Protein AF-A0A8S1XFU2-F1 (afdb_monomer)

Mean predicted aligned error: 15.63 Å

pLDDT: mean 70.43, std 19.1, range [32.78, 94.69]

Structure (mmCIF, N/CA/C/O backbone):
data_AF-A0A8S1XFU2-F1
#
_entry.id   AF-A0A8S1XFU2-F1
#
loop_
_atom_site.group_PDB
_atom_site.id
_atom_site.type_symbol
_atom_site.label_atom_id
_atom_site.label_alt_id
_atom_site.label_comp_id
_atom_site.label_asym_id
_atom_site.label_entity_id
_atom_site.label_seq_id
_atom_site.pdbx_PDB_ins_code
_atom_site.Cartn_x
_atom_site.Cartn_y
_atom_site.Cartn_z
_atom_site.occupancy
_atom_site.B_iso_or_equiv
_atom_site.auth_seq_id
_atom_site.auth_comp_id
_atom_site.auth_asym_id
_atom_site.auth_atom_id
_atom_site.pdbx_PDB_model_num
ATOM 1 N N . MET A 1 1 ? 12.323 -18.121 -33.005 1.00 57.84 1 MET A N 1
ATOM 2 C CA . MET A 1 1 ? 12.023 -16.686 -32.835 1.00 57.84 1 MET A CA 1
ATOM 3 C C . MET A 1 1 ? 12.185 -16.049 -34.195 1.00 57.84 1 MET A C 1
ATOM 5 O O . MET A 1 1 ? 13.216 -16.276 -34.815 1.00 57.84 1 MET A O 1
ATOM 9 N N . GLU A 1 2 ? 11.163 -15.362 -34.692 1.00 72.25 2 GLU A N 1
ATOM 10 C CA . GLU A 1 2 ? 11.317 -14.545 -35.897 1.00 72.25 2 GLU A CA 1
ATOM 11 C C . GLU A 1 2 ? 12.157 -13.315 -35.541 1.00 72.25 2 GLU A C 1
ATOM 13 O O . GLU A 1 2 ? 11.903 -12.668 -34.527 1.00 72.25 2 GLU A O 1
ATOM 18 N N . ILE A 1 3 ? 13.193 -13.039 -36.335 1.00 81.44 3 ILE A N 1
ATOM 19 C CA . ILE A 1 3 ? 14.069 -11.878 -36.149 1.00 81.44 3 ILE A CA 1
ATOM 20 C C . ILE A 1 3 ? 13.457 -10.715 -36.928 1.00 81.44 3 ILE A C 1
ATOM 22 O O . ILE A 1 3 ? 13.261 -10.814 -38.142 1.00 81.44 3 ILE A O 1
ATOM 26 N N . PHE A 1 4 ? 13.160 -9.613 -36.240 1.00 86.75 4 PHE A N 1
ATOM 27 C CA . PHE A 1 4 ? 12.665 -8.399 -36.881 1.00 86.75 4 PHE A CA 1
ATOM 28 C C . PHE A 1 4 ? 13.812 -7.701 -37.612 1.00 86.75 4 PHE A C 1
ATOM 30 O O . PHE A 1 4 ? 14.790 -7.283 -36.993 1.00 86.75 4 PHE A O 1
ATOM 37 N N . LYS A 1 5 ? 13.691 -7.572 -38.935 1.00 90.25 5 LYS A N 1
ATOM 38 C CA . LYS A 1 5 ? 14.705 -6.933 -39.781 1.00 90.25 5 LYS A CA 1
ATOM 39 C C . LYS A 1 5 ? 14.382 -5.472 -40.072 1.00 90.25 5 LYS A C 1
ATOM 41 O O . LYS A 1 5 ? 13.211 -5.089 -40.150 1.00 90.25 5 LYS A O 1
ATOM 46 N N . CYS A 1 6 ? 15.423 -4.669 -40.266 1.00 90.25 6 CYS A N 1
ATOM 47 C CA . CYS A 1 6 ? 15.288 -3.273 -40.646 1.00 90.25 6 CYS A CA 1
ATOM 48 C C . CYS A 1 6 ? 14.659 -3.124 -42.035 1.00 90.25 6 CYS A C 1
ATOM 50 O O . CYS A 1 6 ? 14.919 -3.905 -42.945 1.00 90.25 6 CYS A O 1
ATOM 52 N N . ARG A 1 7 ? 13.810 -2.104 -42.192 1.00 85.06 7 ARG A N 1
ATOM 53 C CA . ARG A 1 7 ? 13.131 -1.786 -43.459 1.00 85.06 7 ARG A CA 1
ATOM 54 C C . ARG A 1 7 ? 13.800 -0.649 -44.230 1.00 85.06 7 ARG A C 1
ATOM 56 O O . ARG A 1 7 ? 13.294 -0.252 -45.276 1.00 85.06 7 ARG A O 1
ATOM 63 N N . TYR A 1 8 ? 14.884 -0.091 -43.695 1.00 84.94 8 TYR A N 1
ATOM 64 C CA . TYR A 1 8 ? 15.602 0.995 -44.344 1.00 84.94 8 TYR A CA 1
ATOM 65 C C . TYR A 1 8 ? 16.451 0.460 -45.498 1.00 84.94 8 TYR A C 1
ATOM 67 O O . TYR A 1 8 ? 17.030 -0.623 -45.392 1.00 84.94 8 TYR A O 1
ATOM 75 N N . LEU A 1 9 ? 16.516 1.227 -46.587 1.00 80.88 9 LEU A N 1
ATOM 76 C CA . LEU A 1 9 ? 17.260 0.848 -47.785 1.00 80.88 9 LEU A CA 1
ATOM 77 C C . LEU A 1 9 ? 18.739 0.616 -47.434 1.00 80.88 9 LEU A C 1
ATOM 79 O O . LEU A 1 9 ? 19.367 1.490 -46.836 1.00 80.88 9 LEU A O 1
ATOM 83 N N . ASN A 1 10 ? 19.281 -0.531 -47.846 1.00 86.12 10 ASN A N 1
ATOM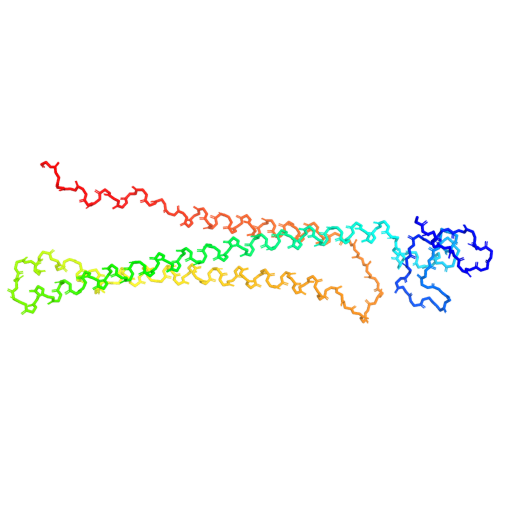 84 C CA . ASN A 1 10 ? 20.624 -1.052 -47.547 1.00 86.12 10 ASN A CA 1
ATOM 85 C C . ASN A 1 10 ? 20.838 -1.621 -46.131 1.00 86.12 10 ASN A C 1
ATOM 87 O O . ASN A 1 10 ? 21.945 -2.064 -45.827 1.00 86.12 10 ASN A O 1
ATOM 91 N N . HIS A 1 11 ? 19.822 -1.633 -45.263 1.00 90.88 11 HIS A N 1
ATOM 92 C CA . HIS A 1 11 ? 19.893 -2.237 -43.925 1.00 90.88 11 HIS A CA 1
ATOM 93 C C . HIS A 1 11 ? 19.030 -3.508 -43.819 1.00 90.88 11 HIS A C 1
ATOM 95 O O . HIS A 1 11 ? 18.785 -3.997 -42.721 1.00 90.88 11 HIS A O 1
ATOM 101 N N . GLU A 1 12 ? 18.549 -4.077 -44.927 1.00 90.56 12 GLU A N 1
ATOM 102 C CA . GLU A 1 12 ? 17.485 -5.098 -44.948 1.00 90.56 12 GLU A CA 1
ATOM 103 C C . GLU A 1 12 ? 17.854 -6.412 -44.242 1.00 90.56 12 GLU A C 1
ATOM 105 O O . GLU A 1 12 ? 16.986 -7.244 -43.974 1.00 90.56 12 GLU A O 1
ATOM 110 N N . ASN A 1 13 ? 19.139 -6.620 -43.947 1.00 90.44 13 ASN A N 1
ATOM 111 C CA . ASN A 1 13 ? 19.649 -7.778 -43.215 1.00 90.44 13 ASN A CA 1
ATOM 112 C C . ASN A 1 13 ? 19.969 -7.498 -41.744 1.00 90.44 13 ASN A C 1
ATOM 114 O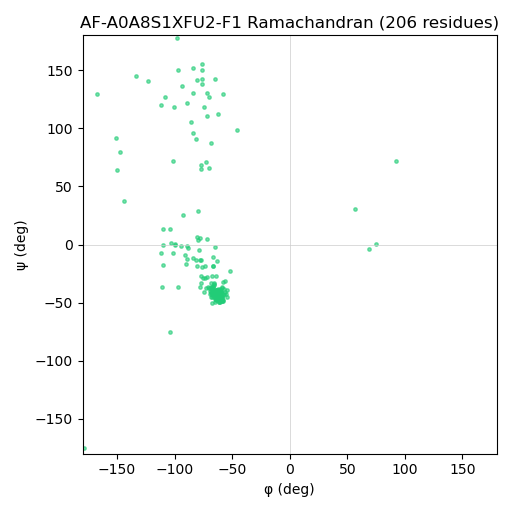 O . ASN A 1 13 ? 20.248 -8.442 -41.009 1.00 90.44 13 ASN A O 1
ATOM 118 N N . GLU A 1 14 ? 19.908 -6.240 -41.318 1.00 92.81 14 GLU A N 1
ATOM 119 C CA . GLU A 1 14 ? 20.197 -5.827 -39.950 1.00 92.81 14 GLU A CA 1
ATOM 120 C C . GLU A 1 14 ? 18.998 -6.078 -39.034 1.00 92.81 14 GLU A C 1
ATOM 122 O O . GLU A 1 14 ? 17.843 -5.850 -39.406 1.00 92.81 14 GLU A O 1
ATOM 127 N N . GLU A 1 15 ? 19.274 -6.515 -37.810 1.00 94.69 15 GLU A N 1
ATOM 128 C CA . GLU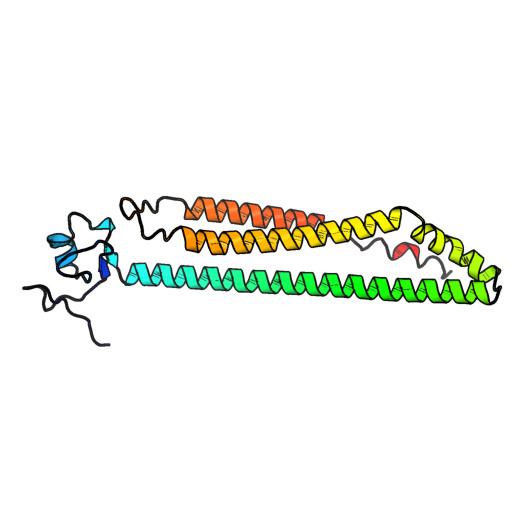 A 1 15 ? 18.258 -6.704 -36.778 1.00 94.69 15 GLU A CA 1
ATOM 129 C C . GLU A 1 15 ? 17.832 -5.354 -36.183 1.00 94.69 15 GLU A C 1
ATOM 131 O O . GLU A 1 15 ? 18.660 -4.478 -35.914 1.00 94.69 15 GLU A O 1
ATOM 136 N N . ILE A 1 16 ? 16.529 -5.175 -35.965 1.00 94.50 16 ILE A N 1
ATOM 137 C CA . ILE A 1 16 ? 16.017 -4.048 -35.183 1.00 94.50 16 ILE A CA 1
ATOM 138 C C . ILE A 1 16 ? 16.397 -4.255 -33.717 1.00 94.50 16 ILE A C 1
ATOM 140 O O . ILE A 1 16 ? 16.078 -5.282 -33.125 1.00 94.50 16 ILE A O 1
ATOM 144 N N . ILE A 1 17 ? 17.032 -3.252 -33.114 1.00 93.75 17 ILE A N 1
ATOM 145 C CA . ILE A 1 17 ? 17.550 -3.326 -31.742 1.00 93.75 17 ILE A CA 1
ATOM 146 C C . ILE A 1 17 ? 16.805 -2.419 -30.759 1.00 93.75 17 ILE A C 1
ATOM 148 O O . ILE A 1 17 ? 17.088 -2.484 -29.559 1.00 93.75 17 ILE A O 1
ATOM 152 N N . GLY A 1 18 ? 15.898 -1.561 -31.235 1.00 93.06 18 GLY A N 1
ATOM 153 C CA . GLY A 1 18 ? 15.228 -0.568 -30.401 1.00 93.06 18 GLY A CA 1
ATOM 154 C C . GLY A 1 18 ? 14.207 0.308 -31.124 1.00 93.06 18 GLY A C 1
ATOM 155 O O . GLY A 1 18 ? 13.924 0.123 -32.313 1.00 93.06 18 GLY A O 1
ATOM 156 N N . PHE A 1 19 ? 13.685 1.282 -30.373 1.00 92.56 19 PHE A N 1
ATOM 157 C CA . PHE A 1 19 ? 12.800 2.335 -30.864 1.00 92.56 19 PHE A CA 1
ATOM 158 C C . PHE A 1 19 ? 13.358 3.732 -30.578 1.00 92.56 19 PHE A C 1
ATOM 160 O O . PHE A 1 19 ? 13.875 3.983 -29.493 1.00 92.56 19 PHE A O 1
ATOM 167 N N . CYS A 1 20 ? 13.207 4.650 -31.524 1.00 91.00 20 CYS A N 1
ATOM 168 C CA . CYS A 1 20 ? 13.354 6.076 -31.298 1.00 91.00 20 CYS A CA 1
ATOM 169 C C . CYS A 1 20 ? 12.033 6.646 -30.768 1.00 91.00 20 CYS A C 1
ATOM 171 O O . CYS A 1 20 ? 10.968 6.368 -31.324 1.00 91.00 20 CYS A O 1
ATOM 173 N N . LEU A 1 21 ? 12.114 7.414 -29.683 1.00 87.75 21 LEU A N 1
ATOM 174 C CA . LEU A 1 21 ? 10.990 8.077 -29.021 1.00 87.75 21 LEU A CA 1
ATOM 175 C C . LEU A 1 21 ? 10.711 9.474 -29.593 1.00 87.75 21 LEU A C 1
ATOM 177 O O . LEU A 1 21 ? 9.661 10.049 -29.314 1.00 87.75 21 LEU A O 1
ATOM 181 N N . ASN A 1 22 ? 11.633 10.006 -30.395 1.00 85.50 22 ASN A N 1
ATOM 182 C CA . ASN A 1 22 ? 11.429 11.225 -31.168 1.00 85.50 22 ASN A CA 1
ATOM 183 C C . ASN A 1 22 ? 10.547 10.937 -32.400 1.00 85.50 22 ASN A C 1
ATOM 185 O O . ASN A 1 22 ? 10.500 9.804 -32.889 1.00 85.50 22 ASN A O 1
ATOM 189 N N . ASP A 1 23 ? 9.860 11.952 -32.927 1.00 76.38 23 ASP A N 1
ATOM 190 C CA . ASP A 1 23 ? 8.953 11.823 -34.075 1.00 76.38 23 ASP A CA 1
ATOM 191 C C . ASP A 1 23 ? 9.736 11.732 -35.400 1.00 76.38 23 ASP A C 1
ATOM 193 O O . ASP A 1 23 ? 9.777 12.643 -36.236 1.00 76.38 23 ASP A O 1
ATOM 197 N N . CYS A 1 24 ? 10.445 10.615 -35.579 1.00 81.88 24 CYS A N 1
ATOM 198 C CA . CYS A 1 24 ? 11.214 10.334 -36.782 1.00 81.88 24 CYS A CA 1
ATOM 199 C C . CYS A 1 24 ? 10.267 10.026 -37.946 1.00 81.88 24 CYS A C 1
ATOM 201 O O . CYS A 1 24 ? 9.680 8.947 -38.018 1.00 81.88 24 CYS A O 1
ATOM 203 N N . LYS A 1 25 ? 10.205 10.933 -38.927 1.00 72.06 25 LYS A N 1
ATOM 204 C CA . LYS A 1 25 ? 9.308 10.860 -40.101 1.00 72.06 25 LYS A CA 1
ATOM 205 C C . LYS A 1 25 ? 9.346 9.546 -40.899 1.00 72.06 25 LYS A C 1
ATOM 207 O O . LYS A 1 25 ? 8.391 9.259 -41.615 1.00 72.06 25 LYS A O 1
ATOM 212 N N . ASN A 1 26 ? 10.436 8.777 -40.821 1.00 67.69 26 ASN A N 1
ATOM 213 C CA . ASN A 1 26 ? 10.684 7.640 -41.714 1.00 67.69 26 ASN A CA 1
ATOM 214 C C . ASN A 1 26 ? 10.598 6.266 -41.029 1.00 67.69 26 ASN A C 1
ATOM 216 O O . ASN A 1 26 ? 10.136 5.314 -41.654 1.00 67.69 26 ASN A O 1
ATOM 220 N N . ALA A 1 27 ? 11.035 6.138 -39.774 1.00 70.94 27 ALA A N 1
ATOM 221 C CA . ALA A 1 27 ? 10.906 4.910 -38.990 1.00 70.94 27 ALA A CA 1
ATOM 222 C C . ALA A 1 27 ? 11.227 5.186 -37.517 1.00 70.94 27 ALA A C 1
ATOM 224 O O . ALA A 1 27 ? 12.286 5.719 -37.203 1.00 70.94 27 ALA A O 1
ATOM 225 N N . THR A 1 28 ? 10.343 4.764 -36.614 1.00 83.88 28 THR A N 1
ATOM 226 C CA . THR A 1 28 ? 10.612 4.748 -35.168 1.00 83.88 28 THR A CA 1
ATOM 227 C C . THR A 1 28 ? 11.413 3.519 -34.747 1.00 83.88 28 THR A C 1
ATOM 229 O O . THR A 1 28 ? 11.924 3.480 -33.644 1.00 83.88 28 THR A O 1
ATOM 232 N N . GLN A 1 29 ? 11.545 2.500 -35.599 1.00 90.56 29 GLN A N 1
ATOM 233 C CA . GLN A 1 29 ? 12.354 1.302 -35.348 1.00 90.56 29 GLN A CA 1
ATOM 234 C C . GLN A 1 29 ? 13.751 1.477 -35.934 1.00 90.56 29 GLN A C 1
ATOM 236 O O . GLN A 1 29 ? 13.870 1.879 -37.091 1.00 90.56 29 GLN A O 1
ATOM 241 N N . TYR A 1 30 ? 14.792 1.096 -35.192 1.00 90.94 30 TYR A N 1
ATOM 242 C CA . TYR A 1 30 ? 16.170 1.256 -35.658 1.00 90.94 30 TYR A CA 1
ATOM 243 C C . TYR A 1 30 ? 17.026 -0.003 -35.456 1.00 90.94 30 TYR A C 1
ATOM 245 O O . TYR A 1 30 ? 16.879 -0.739 -34.478 1.00 90.94 30 TYR A O 1
ATOM 253 N N . CYS A 1 31 ? 17.935 -0.250 -36.402 1.00 94.19 31 CYS A N 1
ATOM 254 C CA . CYS A 1 31 ? 19.067 -1.168 -36.251 1.00 94.19 31 CYS A CA 1
ATOM 255 C C . CYS A 1 31 ? 20.343 -0.394 -35.879 1.00 94.19 31 CYS A C 1
ATOM 257 O O . CYS A 1 31 ? 20.335 0.838 -35.844 1.00 94.19 31 CYS A O 1
ATOM 259 N N . TYR A 1 32 ? 21.463 -1.086 -35.655 1.00 92.69 32 TYR A N 1
ATOM 260 C CA . TYR A 1 32 ? 22.734 -0.428 -35.321 1.00 92.69 32 TYR A CA 1
ATOM 261 C C . TYR A 1 32 ? 23.171 0.606 -36.377 1.00 92.69 32 TYR A C 1
ATOM 263 O O . TYR A 1 32 ? 23.591 1.704 -36.023 1.00 92.69 32 TYR A O 1
ATOM 271 N N . GLN A 1 33 ? 22.998 0.296 -37.667 1.00 92.62 33 GLN A N 1
ATOM 272 C CA . GLN A 1 33 ? 23.344 1.218 -38.755 1.00 92.62 33 GLN A CA 1
ATOM 273 C C . GLN A 1 33 ? 22.419 2.447 -38.805 1.00 92.62 33 GLN A C 1
ATOM 275 O O . GLN A 1 33 ? 22.867 3.561 -39.072 1.00 92.62 33 GLN A O 1
ATOM 280 N N . CYS A 1 34 ? 21.125 2.280 -38.502 1.00 92.12 34 CYS A N 1
ATOM 281 C CA . CYS A 1 34 ? 20.213 3.417 -38.362 1.00 92.12 34 CYS A CA 1
ATOM 282 C C . CYS A 1 34 ? 20.642 4.337 -37.211 1.00 92.12 34 CYS A C 1
ATOM 284 O O . CYS A 1 34 ? 20.552 5.551 -37.364 1.00 92.12 34 CYS A O 1
ATOM 286 N N . LEU A 1 35 ? 21.117 3.778 -36.091 1.00 90.31 35 LEU A N 1
ATOM 287 C CA . LEU A 1 35 ? 21.529 4.555 -34.918 1.00 90.31 35 LEU A CA 1
ATOM 288 C C . LEU A 1 35 ? 22.712 5.482 -35.228 1.00 90.31 35 LEU A C 1
ATOM 290 O O . LEU A 1 35 ? 22.674 6.662 -34.906 1.00 90.31 35 LEU A O 1
ATOM 294 N N . THR A 1 36 ? 23.738 4.957 -35.899 1.00 90.25 36 THR A N 1
ATOM 295 C CA . THR A 1 36 ? 24.969 5.705 -36.204 1.00 90.25 36 THR A CA 1
ATOM 296 C C . THR A 1 36 ? 24.845 6.637 -37.409 1.00 90.25 36 THR A C 1
ATOM 298 O O . THR A 1 36 ? 25.662 7.542 -37.561 1.00 90.25 36 THR A O 1
ATOM 301 N N . GLY A 1 37 ? 23.843 6.431 -38.269 1.00 89.50 37 GLY A N 1
ATOM 302 C CA . GLY A 1 37 ? 23.565 7.285 -39.423 1.00 89.50 37 GLY A CA 1
ATOM 303 C C . GLY A 1 37 ? 22.372 8.210 -39.199 1.00 89.50 37 GLY A C 1
ATOM 304 O O . GLY A 1 37 ? 22.532 9.410 -38.985 1.00 89.50 37 GLY A O 1
ATOM 305 N N . ILE A 1 38 ? 21.170 7.636 -39.269 1.00 87.88 38 ILE A N 1
ATOM 306 C CA . ILE A 1 38 ? 19.883 8.351 -39.318 1.00 87.88 38 ILE A CA 1
ATOM 307 C C . ILE A 1 38 ? 19.537 9.011 -37.979 1.00 87.88 38 ILE A C 1
ATOM 309 O O . ILE A 1 38 ? 18.968 10.096 -37.985 1.00 87.88 38 ILE A O 1
ATOM 313 N N . HIS A 1 39 ? 19.869 8.365 -36.858 1.00 88.31 39 HIS A N 1
ATOM 314 C CA . HIS A 1 39 ? 19.544 8.847 -35.509 1.00 88.31 39 HIS A CA 1
ATOM 315 C C . HIS A 1 39 ? 20.743 9.458 -34.769 1.00 88.31 39 HIS A C 1
ATOM 317 O O . HIS A 1 39 ? 20.682 9.670 -33.562 1.00 88.31 39 HIS A O 1
ATOM 323 N N . SER A 1 40 ? 21.846 9.736 -35.469 1.00 88.44 40 SER A N 1
ATOM 324 C CA . SER A 1 40 ? 23.099 10.183 -34.842 1.00 88.44 40 SER A CA 1
ATOM 325 C C . SER A 1 40 ? 22.991 11.536 -34.127 1.00 88.44 40 SER A C 1
ATOM 327 O O . SER A 1 40 ? 23.715 11.790 -33.168 1.00 88.44 40 SER A O 1
ATOM 329 N N . ASP A 1 41 ? 22.074 12.399 -34.559 1.00 89.94 41 ASP A N 1
ATOM 330 C CA . ASP A 1 41 ? 21.806 13.712 -33.968 1.00 89.94 41 ASP A CA 1
ATOM 331 C C . ASP A 1 41 ? 20.847 13.665 -32.764 1.00 89.94 41 ASP A C 1
ATOM 333 O O . ASP A 1 41 ? 20.743 14.649 -32.032 1.00 89.94 41 ASP A O 1
ATOM 337 N N . HIS A 1 42 ? 20.189 12.526 -32.522 1.00 88.12 42 HIS A N 1
ATOM 338 C CA . HIS A 1 42 ? 19.229 12.327 -31.432 1.00 88.12 42 HIS A CA 1
ATOM 339 C C . HIS A 1 42 ? 19.300 10.911 -30.827 1.00 88.12 42 HIS A C 1
ATOM 341 O O . HIS A 1 42 ? 18.295 10.327 -30.422 1.00 88.12 42 HIS A O 1
ATOM 347 N N . GLU A 1 43 ? 20.510 10.354 -30.716 1.00 86.62 43 GLU A N 1
ATOM 348 C CA . GLU A 1 43 ? 20.746 9.011 -30.157 1.00 86.62 43 GLU A CA 1
ATOM 349 C C . GLU A 1 43 ? 20.183 8.863 -28.733 1.00 86.62 43 GLU A C 1
ATOM 351 O O . GLU A 1 43 ? 19.706 7.795 -28.359 1.00 86.62 43 GLU A O 1
ATOM 356 N N . ASN A 1 44 ? 20.163 9.946 -27.953 1.00 87.38 44 ASN A N 1
ATOM 357 C CA . ASN A 1 44 ? 19.618 9.942 -26.591 1.00 87.38 44 ASN A CA 1
ATOM 358 C C . ASN A 1 44 ? 18.099 9.705 -26.536 1.00 87.38 44 ASN A C 1
ATOM 360 O O . ASN A 1 44 ? 17.591 9.306 -25.490 1.00 87.38 44 ASN A O 1
ATOM 364 N N . ASP A 1 45 ? 17.388 9.905 -27.647 1.00 90.50 45 ASP A N 1
ATOM 365 C CA . ASP A 1 45 ? 15.957 9.615 -27.760 1.00 90.50 45 ASP A CA 1
ATOM 366 C C . ASP A 1 45 ? 15.706 8.164 -28.214 1.00 90.50 45 ASP A C 1
ATOM 368 O O . ASP A 1 45 ? 14.560 7.736 -28.357 1.00 90.50 45 ASP A O 1
ATOM 372 N N . CYS A 1 46 ? 16.767 7.388 -28.458 1.00 90.12 46 CYS A N 1
ATOM 373 C CA . CYS A 1 46 ? 16.704 6.013 -28.936 1.00 90.12 46 CYS A CA 1
ATOM 374 C C . CYS A 1 46 ? 16.901 5.014 -27.791 1.00 90.12 46 CYS A C 1
ATOM 376 O O . CYS A 1 46 ? 17.963 4.938 -27.174 1.00 90.12 46 CYS A O 1
ATOM 378 N N . ILE A 1 47 ? 15.893 4.176 -27.540 1.00 91.00 47 ILE A N 1
ATOM 379 C CA . ILE A 1 47 ? 15.930 3.146 -26.501 1.00 91.00 47 ILE A CA 1
ATOM 380 C C . ILE A 1 47 ? 16.049 1.742 -27.100 1.00 91.00 47 ILE A C 1
ATOM 382 O O . ILE A 1 47 ? 15.239 1.307 -27.923 1.00 91.00 47 ILE A O 1
ATOM 386 N N . ARG A 1 48 ? 17.052 0.988 -26.639 1.00 92.94 48 ARG A N 1
ATOM 387 C CA . ARG A 1 48 ? 17.263 -0.412 -27.037 1.00 92.94 48 ARG A CA 1
ATOM 388 C C . ARG A 1 48 ? 16.268 -1.336 -26.339 1.00 92.94 48 ARG A C 1
ATOM 390 O O . ARG A 1 48 ? 15.920 -1.113 -25.182 1.00 92.94 48 ARG A O 1
ATOM 397 N N . PHE A 1 49 ? 15.900 -2.446 -26.978 1.00 91.44 49 PHE A N 1
ATOM 398 C CA . PHE A 1 49 ? 15.020 -3.458 -26.378 1.00 91.44 49 PHE A CA 1
ATOM 399 C C . PHE A 1 49 ? 15.574 -4.042 -25.082 1.00 91.44 49 PHE A C 1
ATOM 401 O O . PHE A 1 49 ? 14.813 -4.281 -24.153 1.00 91.44 49 PHE A O 1
ATOM 408 N N . VAL A 1 50 ? 16.893 -4.235 -24.993 1.00 86.38 50 VAL A N 1
ATOM 409 C CA . VAL A 1 50 ? 17.538 -4.712 -23.759 1.00 86.38 50 VAL A CA 1
ATOM 410 C C . VAL A 1 50 ? 17.319 -3.714 -22.622 1.00 86.38 50 VAL A C 1
ATOM 412 O O . VAL A 1 50 ? 16.910 -4.114 -21.538 1.00 86.38 50 VAL A O 1
ATOM 415 N N . THR A 1 51 ? 17.509 -2.421 -22.888 1.00 87.12 51 THR A N 1
ATOM 416 C CA . THR A 1 51 ? 17.285 -1.343 -21.915 1.00 87.12 51 THR A CA 1
ATOM 417 C C . THR A 1 51 ? 15.812 -1.244 -21.523 1.00 87.12 51 THR A C 1
ATOM 419 O O . THR A 1 51 ? 15.485 -1.209 -20.344 1.00 87.12 51 THR A O 1
ATOM 422 N N . MET A 1 52 ? 14.901 -1.295 -22.498 1.00 87.06 52 MET A N 1
ATOM 423 C CA . MET A 1 52 ? 13.462 -1.315 -22.230 1.00 87.06 52 MET A CA 1
ATOM 424 C C . MET A 1 52 ? 13.063 -2.539 -21.394 1.00 87.06 52 MET A C 1
ATOM 426 O O . MET A 1 52 ? 12.287 -2.415 -20.453 1.00 87.06 52 MET A O 1
ATOM 430 N N . SER A 1 53 ? 13.626 -3.713 -21.689 1.00 86.50 53 SER A N 1
ATOM 431 C CA . SER A 1 53 ? 13.404 -4.924 -20.903 1.00 86.50 53 SER A CA 1
ATOM 432 C C . SER A 1 53 ? 13.913 -4.770 -19.472 1.00 86.50 53 SER A C 1
ATOM 434 O O . SER A 1 53 ? 13.237 -5.234 -18.561 1.00 86.50 53 SER A O 1
ATOM 436 N N . GLN A 1 54 ? 15.072 -4.141 -19.257 1.00 85.00 54 GLN A N 1
ATOM 437 C CA . GLN A 1 54 ? 15.594 -3.862 -17.915 1.00 85.00 54 GLN A CA 1
ATOM 438 C C . GLN A 1 54 ? 14.636 -2.960 -17.136 1.00 85.00 54 GLN A C 1
ATOM 440 O O . GLN A 1 54 ? 14.198 -3.353 -16.057 1.00 85.00 54 GLN A O 1
ATOM 445 N N . TYR A 1 55 ? 14.197 -1.846 -17.729 1.00 82.44 55 TYR A N 1
ATOM 446 C CA . TYR A 1 55 ? 13.213 -0.965 -17.098 1.00 82.44 55 TYR A CA 1
ATOM 447 C C . TYR A 1 55 ? 11.905 -1.688 -16.780 1.00 82.44 55 TYR A C 1
ATOM 449 O O . TYR A 1 55 ? 11.394 -1.569 -15.672 1.00 82.44 55 TYR A O 1
ATOM 457 N N . ILE A 1 56 ? 11.370 -2.489 -17.706 1.00 81.94 56 ILE A N 1
ATOM 458 C CA . ILE A 1 56 ? 10.151 -3.271 -17.451 1.00 81.94 56 ILE A CA 1
ATOM 459 C C . ILE A 1 56 ? 10.344 -4.204 -16.247 1.00 81.94 56 ILE A C 1
ATOM 461 O O . ILE A 1 56 ? 9.453 -4.294 -15.404 1.00 81.94 56 ILE A O 1
ATOM 465 N N . GLN A 1 57 ? 11.490 -4.883 -16.135 1.00 86.19 57 GLN A N 1
ATOM 466 C CA . GLN A 1 57 ? 11.768 -5.763 -14.996 1.00 86.19 57 GLN A CA 1
ATOM 467 C C . GLN A 1 57 ? 11.900 -4.990 -13.677 1.00 86.19 57 GLN A C 1
ATOM 469 O O . GLN A 1 57 ? 11.338 -5.420 -12.670 1.00 86.19 57 GLN A O 1
ATOM 474 N N . GLU A 1 58 ? 12.566 -3.835 -13.684 1.00 80.38 58 GLU A N 1
ATOM 475 C CA . GLU A 1 58 ? 12.661 -2.946 -12.519 1.00 80.38 58 GLU A CA 1
ATOM 476 C C . GLU A 1 58 ? 11.270 -2.484 -12.063 1.00 80.38 58 GLU A C 1
ATOM 478 O O . GLU A 1 58 ? 10.916 -2.642 -10.893 1.00 80.38 58 GLU A O 1
ATOM 483 N N . TYR A 1 59 ? 10.426 -2.023 -12.991 1.00 78.56 59 TYR A N 1
ATOM 484 C CA . TYR A 1 59 ? 9.045 -1.632 -12.693 1.00 78.56 59 TYR A CA 1
ATOM 485 C C . TYR A 1 59 ? 8.216 -2.791 -12.125 1.00 78.56 59 TYR A C 1
ATOM 487 O O . TYR A 1 59 ? 7.457 -2.598 -11.171 1.00 78.56 59 TYR A O 1
ATOM 495 N N . ILE A 1 60 ? 8.368 -4.006 -12.664 1.00 81.50 60 ILE A N 1
ATOM 496 C CA . ILE A 1 60 ? 7.712 -5.207 -12.125 1.00 81.50 60 ILE A CA 1
ATOM 497 C C . ILE A 1 60 ? 8.161 -5.462 -10.680 1.00 81.50 60 ILE A C 1
ATOM 499 O O . ILE A 1 60 ? 7.322 -5.715 -9.810 1.00 81.50 60 ILE A O 1
ATOM 503 N N . GLN A 1 61 ? 9.463 -5.388 -10.401 1.00 79.94 61 GLN A N 1
ATOM 504 C CA . GLN A 1 61 ? 10.013 -5.620 -9.066 1.00 79.94 61 GLN A CA 1
ATOM 505 C C . GLN A 1 61 ? 9.521 -4.576 -8.056 1.00 79.94 61 GLN A C 1
ATOM 507 O O . GLN A 1 61 ? 9.080 -4.942 -6.962 1.00 79.94 61 GLN A O 1
ATOM 512 N N . ILE A 1 62 ? 9.535 -3.298 -8.437 1.00 78.62 62 ILE A N 1
ATOM 513 C CA . ILE A 1 62 ? 9.026 -2.186 -7.628 1.00 78.62 62 ILE A CA 1
ATOM 514 C C . ILE A 1 62 ? 7.542 -2.401 -7.303 1.00 78.62 62 ILE A C 1
ATOM 516 O O . ILE A 1 62 ? 7.143 -2.349 -6.137 1.00 78.62 62 ILE A O 1
ATOM 520 N N . ASN A 1 63 ? 6.723 -2.731 -8.305 1.00 77.56 63 ASN A N 1
ATOM 521 C CA . ASN A 1 63 ? 5.292 -2.956 -8.105 1.00 77.56 63 ASN A CA 1
ATOM 522 C C . ASN A 1 63 ? 5.007 -4.158 -7.186 1.00 77.56 63 ASN A C 1
ATOM 524 O O . ASN A 1 63 ? 4.131 -4.098 -6.320 1.00 77.56 63 ASN A O 1
ATOM 528 N N . ASN A 1 64 ? 5.780 -5.240 -7.320 1.00 81.50 64 ASN A N 1
ATOM 529 C CA . ASN A 1 64 ? 5.683 -6.394 -6.427 1.00 81.50 64 ASN A CA 1
ATOM 530 C C . ASN A 1 64 ? 6.030 -6.024 -4.977 1.00 81.50 64 ASN A C 1
ATOM 532 O O . ASN A 1 64 ? 5.323 -6.436 -4.054 1.00 81.50 64 ASN A O 1
ATOM 536 N N . ASN A 1 65 ? 7.073 -5.215 -4.771 1.00 80.62 65 ASN A N 1
ATOM 537 C CA . ASN A 1 65 ? 7.454 -4.723 -3.449 1.00 80.62 65 ASN A CA 1
ATOM 538 C C . ASN A 1 65 ? 6.336 -3.877 -2.815 1.00 80.62 65 ASN A C 1
ATOM 540 O O . ASN A 1 65 ? 5.933 -4.143 -1.681 1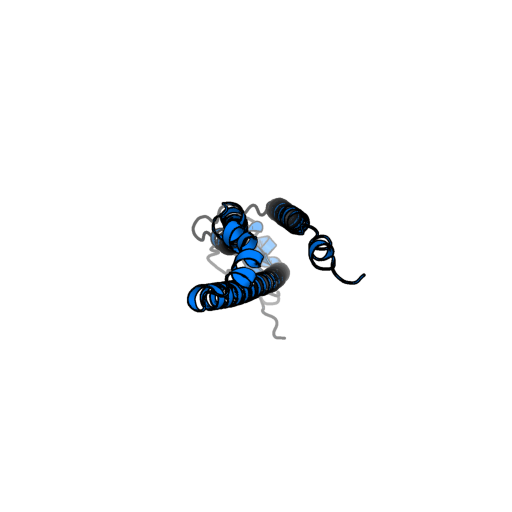.00 80.62 65 ASN A O 1
ATOM 544 N N . TYR A 1 66 ? 5.758 -2.929 -3.561 1.00 76.44 66 TYR A N 1
ATOM 545 C CA . TYR A 1 66 ? 4.630 -2.133 -3.066 1.00 76.44 66 TYR A CA 1
ATOM 546 C C . TYR A 1 66 ? 3.403 -2.990 -2.748 1.00 76.44 66 TYR A C 1
ATOM 548 O O . TYR A 1 66 ? 2.769 -2.794 -1.711 1.00 76.44 66 TYR A O 1
ATOM 556 N N . SER A 1 67 ? 3.088 -3.988 -3.580 1.00 79.25 67 SER A N 1
ATOM 557 C CA . SER A 1 67 ? 1.974 -4.897 -3.297 1.00 79.25 67 SER A CA 1
ATOM 558 C C . SER A 1 67 ? 2.164 -5.656 -1.979 1.00 79.25 67 SER A C 1
ATOM 560 O O . SER A 1 67 ? 1.200 -5.809 -1.223 1.00 79.25 67 SER A O 1
ATOM 562 N N . MET A 1 68 ? 3.386 -6.104 -1.668 1.00 84.31 68 MET A N 1
ATOM 563 C CA . MET A 1 68 ? 3.681 -6.755 -0.386 1.00 84.31 68 MET A CA 1
ATOM 564 C C . MET A 1 68 ? 3.502 -5.800 0.796 1.00 84.31 68 MET A C 1
ATOM 566 O O . MET A 1 68 ? 2.827 -6.158 1.760 1.00 84.31 68 MET A O 1
ATOM 570 N N . GLN A 1 69 ? 4.033 -4.579 0.704 1.00 78.19 69 GLN A N 1
ATOM 571 C CA . GLN A 1 69 ? 3.920 -3.582 1.775 1.00 78.19 69 GLN A CA 1
ATOM 572 C C . GLN A 1 69 ? 2.461 -3.197 2.053 1.00 78.19 69 GLN A C 1
ATOM 574 O O . GLN A 1 69 ? 2.041 -3.144 3.207 1.00 78.19 69 GLN A O 1
ATOM 579 N N . ILE A 1 70 ? 1.648 -3.009 1.007 1.00 77.62 70 ILE A N 1
ATOM 580 C CA . ILE A 1 70 ? 0.214 -2.721 1.157 1.00 77.62 70 ILE A CA 1
ATOM 581 C C . ILE A 1 70 ? -0.498 -3.873 1.875 1.00 77.62 70 ILE A C 1
ATOM 583 O O . ILE A 1 70 ? -1.296 -3.631 2.781 1.00 77.62 70 ILE A O 1
ATOM 587 N N . LYS A 1 71 ? -0.204 -5.130 1.516 1.00 83.81 71 LYS A N 1
ATOM 588 C CA . LYS A 1 71 ? -0.782 -6.300 2.201 1.00 83.81 71 LYS A CA 1
ATOM 589 C C . LYS A 1 71 ? -0.410 -6.334 3.682 1.00 83.81 71 LYS A C 1
ATOM 591 O O . LYS A 1 71 ? -1.256 -6.666 4.511 1.00 83.81 71 LYS A O 1
ATOM 596 N N . GLU A 1 72 ? 0.828 -5.986 4.017 1.00 83.06 72 GLU A N 1
ATOM 597 C CA . GLU A 1 72 ? 1.284 -5.924 5.403 1.00 83.06 72 GLU A CA 1
ATOM 598 C C . GLU A 1 72 ? 0.535 -4.844 6.196 1.00 83.06 72 GLU A C 1
ATOM 600 O O . GLU A 1 72 ? -0.013 -5.141 7.257 1.00 83.06 72 GLU A O 1
ATOM 605 N N . ILE A 1 73 ? 0.416 -3.631 5.647 1.00 77.62 73 ILE A N 1
ATOM 606 C CA . ILE A 1 73 ? -0.330 -2.524 6.270 1.00 77.62 73 ILE A CA 1
ATOM 607 C C . ILE A 1 73 ? -1.799 -2.905 6.487 1.00 77.62 73 ILE A C 1
ATOM 609 O O . ILE A 1 73 ? -2.345 -2.678 7.566 1.00 77.62 73 ILE A O 1
ATOM 613 N N . VAL A 1 74 ? -2.443 -3.524 5.492 1.00 79.06 74 VAL A N 1
ATOM 614 C CA . VAL A 1 74 ? -3.835 -3.987 5.612 1.00 79.06 74 VAL A CA 1
ATOM 615 C C . VAL A 1 74 ? -3.980 -5.007 6.744 1.00 79.06 74 VAL A C 1
ATOM 617 O O . VAL A 1 74 ? -4.929 -4.922 7.526 1.00 79.06 74 VAL A O 1
ATOM 620 N N . ASN A 1 75 ? -3.035 -5.940 6.880 1.00 83.56 75 ASN A N 1
ATOM 621 C CA . ASN A 1 75 ? -3.048 -6.913 7.973 1.00 83.56 75 ASN A CA 1
ATOM 622 C C . ASN A 1 75 ? -2.842 -6.251 9.344 1.00 83.56 75 ASN A C 1
ATOM 624 O O . ASN A 1 75 ? -3.551 -6.584 10.293 1.00 83.56 75 ASN A O 1
ATOM 628 N N . GLN A 1 76 ? -1.918 -5.294 9.457 1.00 79.25 76 GLN A N 1
ATOM 629 C CA . GLN A 1 76 ? -1.701 -4.542 10.698 1.00 79.25 76 GLN A CA 1
ATOM 630 C C . GLN A 1 76 ? -2.948 -3.742 11.101 1.00 79.25 76 GLN A C 1
ATOM 632 O O . GLN A 1 76 ? -3.357 -3.783 12.264 1.00 79.25 76 GLN A O 1
ATOM 637 N N . LEU A 1 77 ? -3.607 -3.084 10.140 1.00 77.06 77 LEU A N 1
ATOM 638 C CA . LEU A 1 77 ? -4.854 -2.356 10.372 1.00 77.06 77 LEU A CA 1
ATOM 639 C C . LEU A 1 77 ? -5.972 -3.293 10.838 1.00 77.06 77 LEU A C 1
ATOM 641 O O . LEU A 1 77 ? -6.670 -2.984 11.803 1.00 77.06 77 LEU A O 1
ATOM 645 N N . LYS A 1 78 ? -6.119 -4.453 10.190 1.00 80.81 78 LYS A N 1
ATOM 646 C CA . LYS A 1 78 ? -7.105 -5.465 10.582 1.00 80.81 78 LYS A CA 1
ATOM 647 C C . LYS A 1 78 ? -6.891 -5.912 12.030 1.00 80.81 78 LYS A C 1
ATOM 649 O O . LYS A 1 78 ? -7.832 -5.875 12.816 1.00 80.81 78 LYS A O 1
ATOM 654 N N . ASN A 1 79 ? -5.653 -6.238 12.398 1.00 82.06 79 ASN A N 1
ATOM 655 C CA . ASN A 1 79 ? -5.310 -6.638 13.762 1.00 82.06 79 ASN A CA 1
ATOM 656 C C . ASN A 1 79 ? -5.608 -5.523 14.779 1.00 82.06 79 ASN A C 1
ATOM 658 O O . ASN A 1 79 ? -6.137 -5.792 15.855 1.00 82.06 79 ASN A O 1
ATOM 662 N N . CYS A 1 80 ? -5.308 -4.265 14.440 1.00 78.25 80 CYS A N 1
ATOM 663 C CA . CYS A 1 80 ? -5.608 -3.115 15.293 1.00 78.25 80 CYS A CA 1
ATOM 664 C C . CYS A 1 80 ? -7.121 -2.964 15.536 1.00 78.25 80 CYS A C 1
ATOM 666 O O . CYS A 1 80 ? -7.554 -2.780 16.676 1.00 78.25 80 CYS A O 1
ATOM 668 N N . LEU A 1 81 ? -7.934 -3.103 14.483 1.00 76.19 81 LEU A N 1
ATOM 669 C CA . LEU A 1 81 ? -9.393 -3.032 14.581 1.00 76.19 81 LEU A CA 1
ATOM 670 C C . LEU A 1 81 ? -9.978 -4.192 15.401 1.00 76.19 81 LEU A C 1
ATOM 672 O O . LEU A 1 81 ? -10.856 -3.964 16.231 1.00 76.19 81 LEU A O 1
ATOM 676 N N . GLU A 1 82 ? -9.470 -5.413 15.228 1.00 81.06 82 GLU A N 1
ATOM 677 C CA . GLU A 1 82 ? -9.895 -6.585 16.009 1.00 81.06 82 GLU A CA 1
ATOM 678 C C . GLU A 1 82 ? -9.571 -6.433 17.504 1.00 81.06 82 GLU A C 1
ATOM 680 O O . GLU A 1 82 ? -10.396 -6.753 18.368 1.00 81.06 82 GLU A O 1
ATOM 685 N N . GLN A 1 83 ? -8.393 -5.895 17.831 1.00 78.94 83 GLN A N 1
ATOM 686 C CA . GLN A 1 83 ? -8.010 -5.591 19.211 1.00 78.94 83 GLN A CA 1
ATOM 687 C C . GLN A 1 83 ? -8.906 -4.511 19.821 1.00 78.94 83 GLN A C 1
ATOM 689 O O . GLN A 1 83 ? -9.365 -4.657 20.958 1.00 78.94 83 GLN A O 1
ATOM 694 N N . LEU A 1 84 ? -9.192 -3.447 19.063 1.00 76.81 84 LEU A N 1
ATOM 695 C CA . LEU A 1 84 ? -10.089 -2.380 19.496 1.00 76.81 84 LEU A CA 1
ATOM 696 C C . LEU A 1 84 ? -11.488 -2.925 19.794 1.00 76.81 84 LEU A C 1
ATOM 698 O O . LEU A 1 84 ? -12.037 -2.655 20.863 1.00 76.81 84 LEU A O 1
ATOM 702 N N . GLN A 1 85 ? -12.035 -3.732 18.884 1.00 78.62 85 GLN A N 1
ATOM 703 C CA . GLN A 1 85 ? -13.346 -4.352 19.050 1.00 78.62 85 GLN A CA 1
ATOM 704 C C . GLN A 1 85 ? -13.387 -5.250 20.290 1.00 78.62 85 GLN A C 1
ATOM 706 O O . GLN A 1 85 ? -14.261 -5.085 21.138 1.00 78.62 85 GLN A O 1
ATOM 711 N N . THR A 1 86 ? -12.402 -6.138 20.442 1.00 83.75 86 THR A N 1
ATOM 712 C CA . THR A 1 86 ? -12.309 -7.044 21.599 1.00 83.75 86 THR A CA 1
ATOM 713 C C . THR A 1 86 ? -12.320 -6.266 22.912 1.00 83.75 86 THR A C 1
ATOM 715 O O . THR A 1 86 ? -13.006 -6.637 23.867 1.00 83.75 86 THR A O 1
ATOM 718 N N . LYS A 1 87 ? -11.585 -5.154 22.964 1.00 79.25 87 LYS A N 1
ATOM 719 C CA . LYS A 1 87 ? -11.535 -4.300 24.145 1.00 79.25 87 LYS A CA 1
ATOM 720 C C . LYS A 1 87 ? -12.867 -3.600 24.416 1.00 79.25 87 LYS A C 1
ATOM 722 O O . LYS A 1 87 ? -13.311 -3.568 25.561 1.00 79.25 87 LYS A O 1
ATOM 727 N N . MET A 1 88 ? -13.524 -3.077 23.381 1.00 79.19 88 MET A N 1
ATOM 728 C CA . MET A 1 88 ? -14.854 -2.476 23.515 1.00 79.19 88 MET A CA 1
ATOM 729 C C . MET A 1 88 ? -15.883 -3.487 24.036 1.00 79.19 88 MET A C 1
ATOM 731 O O . MET A 1 88 ? -16.678 -3.152 24.914 1.00 79.19 88 MET A O 1
ATOM 735 N N . ASP A 1 89 ? -15.839 -4.730 23.557 1.00 82.19 89 ASP A N 1
ATOM 736 C CA . ASP A 1 89 ? -16.736 -5.795 24.009 1.00 82.19 89 ASP A CA 1
ATOM 737 C C . ASP A 1 89 ? -16.500 -6.156 25.484 1.00 82.19 89 ASP A C 1
ATOM 739 O O . ASP A 1 89 ? -17.454 -6.293 26.259 1.00 82.19 89 ASP A O 1
ATOM 743 N N . GLN A 1 90 ? -15.233 -6.246 25.906 1.00 85.06 90 GLN A N 1
ATOM 744 C CA . GLN A 1 90 ? -14.863 -6.446 27.312 1.00 85.06 90 GLN A CA 1
ATOM 745 C C . GLN A 1 90 ? -15.355 -5.296 28.194 1.00 85.06 90 GLN A C 1
ATOM 747 O O . GLN A 1 90 ? -15.946 -5.527 29.252 1.00 85.06 90 GLN A O 1
ATOM 752 N N . ASP A 1 91 ? -15.164 -4.059 27.741 1.00 81.12 91 ASP A N 1
ATOM 753 C CA . ASP A 1 91 ? -15.609 -2.864 28.444 1.00 81.12 91 ASP A CA 1
ATOM 754 C C . ASP A 1 91 ? -17.136 -2.848 28.625 1.00 81.12 91 ASP A C 1
ATOM 756 O O . ASP A 1 91 ? -17.645 -2.622 29.727 1.00 81.12 91 ASP A O 1
ATOM 760 N N . ILE A 1 92 ? -17.886 -3.178 27.568 1.00 85.31 92 ILE A N 1
ATOM 761 C CA . ILE A 1 92 ? -19.347 -3.310 27.618 1.00 85.31 92 ILE A CA 1
ATOM 762 C C . ILE A 1 92 ? -19.761 -4.396 28.616 1.00 85.31 92 ILE A C 1
ATOM 764 O O . ILE A 1 92 ? -20.693 -4.186 29.397 1.00 85.31 92 ILE A O 1
ATOM 768 N N . ALA A 1 93 ? -19.095 -5.553 28.617 1.00 86.25 93 ALA A N 1
ATOM 769 C CA . ALA A 1 93 ? -19.403 -6.640 29.544 1.00 86.25 93 ALA A CA 1
ATOM 770 C C . ALA A 1 93 ? -19.183 -6.229 31.011 1.00 86.25 93 ALA A C 1
ATOM 772 O O . ALA A 1 93 ? -20.035 -6.492 31.866 1.00 86.25 93 ALA A O 1
ATOM 773 N N . ILE A 1 94 ? -18.084 -5.525 31.296 1.00 85.56 94 ILE A N 1
ATOM 774 C CA . ILE A 1 94 ? -17.778 -4.987 32.627 1.00 85.56 94 ILE A CA 1
ATOM 775 C C . ILE A 1 94 ? -18.857 -3.991 33.065 1.00 85.56 94 ILE A C 1
ATOM 777 O O . ILE A 1 94 ? -19.410 -4.123 34.160 1.00 85.56 94 ILE A O 1
ATOM 781 N N . LEU A 1 95 ? -19.210 -3.031 32.205 1.00 84.88 95 LEU A N 1
ATOM 782 C CA . LEU A 1 95 ? -20.235 -2.029 32.508 1.00 84.88 95 LEU A CA 1
ATOM 783 C C . LEU A 1 95 ? -21.617 -2.656 32.726 1.00 84.88 95 LEU A C 1
ATOM 785 O O . LEU A 1 95 ? -22.332 -2.255 33.646 1.00 84.88 95 LEU A O 1
ATOM 789 N N . LYS A 1 96 ? -21.984 -3.680 31.945 1.00 88.06 96 LYS A N 1
ATOM 790 C CA . LYS A 1 96 ? -23.225 -4.445 32.154 1.00 88.06 96 LYS A CA 1
ATOM 791 C C . LYS A 1 96 ? -23.260 -5.104 33.535 1.00 88.06 96 LYS A C 1
ATOM 793 O O . LYS A 1 96 ? -24.288 -5.041 34.205 1.00 88.06 96 LYS A O 1
ATOM 798 N N . ASN A 1 97 ? -22.150 -5.694 33.981 1.00 88.06 97 ASN A N 1
ATOM 799 C CA . ASN A 1 97 ? -22.059 -6.338 35.295 1.00 88.06 97 ASN A CA 1
ATOM 800 C C . ASN A 1 97 ? -22.133 -5.319 36.450 1.00 88.06 97 ASN A C 1
ATOM 802 O O . ASN A 1 97 ? -22.855 -5.522 37.430 1.00 88.06 97 ASN A O 1
ATOM 806 N N . ILE A 1 98 ? -21.456 -4.179 36.301 1.00 84.94 98 ILE A N 1
ATOM 807 C CA . ILE A 1 98 ? -21.548 -3.059 37.248 1.00 84.94 98 ILE A CA 1
ATOM 808 C C . ILE A 1 98 ? -22.998 -2.576 37.361 1.00 84.94 98 ILE A C 1
ATOM 810 O O . ILE A 1 98 ? -23.517 -2.423 38.468 1.00 84.94 98 ILE A O 1
ATOM 814 N N . ASN A 1 99 ? -23.673 -2.380 36.224 1.00 87.12 99 ASN A N 1
ATOM 815 C CA . ASN A 1 99 ? -25.066 -1.947 36.192 1.00 87.12 99 ASN A CA 1
ATOM 816 C C . ASN A 1 99 ? -25.997 -2.973 36.855 1.00 87.12 99 ASN A C 1
ATOM 818 O O . ASN A 1 99 ? -26.848 -2.600 37.657 1.00 87.12 99 ASN A O 1
ATOM 822 N N . TYR A 1 100 ? -25.802 -4.266 36.588 1.00 89.25 100 TYR A N 1
ATOM 823 C CA . TYR A 1 100 ? -26.549 -5.338 37.251 1.00 89.25 100 TYR A CA 1
ATOM 824 C C . TYR A 1 100 ? -26.377 -5.297 38.777 1.00 89.25 100 TYR A C 1
ATOM 826 O O . TYR A 1 100 ? -27.363 -5.324 39.516 1.00 89.25 100 TYR A O 1
ATOM 834 N N . SER A 1 101 ? -25.135 -5.171 39.254 1.00 87.94 101 SER A N 1
ATOM 835 C CA . SER A 1 101 ? -24.824 -5.070 40.687 1.00 87.94 101 SER A CA 1
ATOM 836 C C . SER A 1 101 ? -25.490 -3.843 41.323 1.00 87.94 101 SER A C 1
ATOM 838 O O . SER A 1 101 ? -26.003 -3.914 42.441 1.00 87.94 101 SER A O 1
ATOM 840 N N . PHE A 1 102 ? -25.523 -2.719 40.602 1.00 85.31 102 PHE A N 1
ATOM 841 C CA . PHE A 1 102 ? -26.175 -1.489 41.045 1.00 85.31 102 PHE A CA 1
ATOM 842 C C . PHE A 1 102 ? -27.704 -1.628 41.127 1.00 85.31 102 PHE A C 1
ATOM 844 O O . PHE A 1 102 ? -28.286 -1.334 42.173 1.00 85.31 102 PHE A O 1
ATOM 851 N N . VAL A 1 103 ? -28.354 -2.130 40.069 1.00 89.56 103 VAL A N 1
ATOM 852 C CA . VAL A 1 103 ? -29.817 -2.328 40.000 1.00 89.56 103 VAL A CA 1
ATOM 853 C C . VAL A 1 103 ? -30.309 -3.272 41.099 1.00 89.56 103 VAL A C 1
ATOM 855 O O . VAL A 1 103 ? -31.316 -2.994 41.749 1.00 89.56 103 VAL A O 1
ATOM 858 N N . ASN A 1 104 ? -29.561 -4.343 41.372 1.00 91.94 104 ASN A N 1
ATOM 859 C CA . ASN A 1 104 ? -29.891 -5.306 42.425 1.00 91.94 104 ASN A CA 1
ATOM 860 C C . ASN A 1 104 ? -29.484 -4.853 43.832 1.00 91.94 104 ASN A C 1
ATOM 862 O O . ASN A 1 104 ? -29.611 -5.618 44.787 1.00 91.94 104 ASN A O 1
ATOM 866 N N . LYS A 1 105 ? -29.005 -3.610 43.981 1.00 89.25 105 LYS A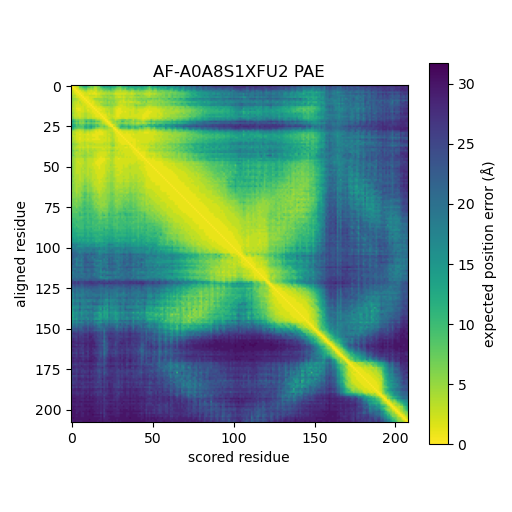 N 1
ATOM 867 C CA . LYS A 1 105 ? -28.576 -3.025 45.258 1.00 89.25 105 LYS A CA 1
ATOM 868 C C . LYS A 1 105 ? -27.485 -3.852 45.958 1.00 89.25 105 LYS A C 1
ATOM 870 O O . LYS A 1 105 ? -27.366 -3.821 47.183 1.00 89.25 105 LYS A O 1
ATOM 875 N N . GLU A 1 106 ? -26.640 -4.550 45.194 1.00 86.81 106 GLU A N 1
ATOM 876 C CA . GLU A 1 106 ? -25.496 -5.321 45.696 1.00 86.81 106 GLU A CA 1
ATOM 877 C C . GLU A 1 106 ? -24.327 -4.384 46.054 1.00 86.81 106 GLU A C 1
ATOM 879 O O . GLU A 1 106 ? -23.252 -4.403 45.448 1.00 86.81 106 GLU A O 1
ATOM 884 N N . TYR A 1 107 ? -24.540 -3.531 47.061 1.00 82.50 107 TYR A N 1
ATOM 885 C CA . TYR A 1 107 ? -23.670 -2.396 47.384 1.00 82.50 107 TYR A CA 1
ATOM 886 C C . TYR A 1 107 ? -22.199 -2.779 47.594 1.00 82.50 107 TYR A C 1
ATOM 888 O O . TYR A 1 107 ? -21.308 -2.065 47.142 1.00 82.50 107 TYR A O 1
ATOM 896 N N . LEU A 1 108 ? -21.919 -3.916 48.242 1.00 83.00 108 LEU A N 1
ATOM 897 C CA . LEU A 1 108 ? -20.543 -4.363 48.482 1.00 83.00 108 LEU A CA 1
ATOM 898 C C . LEU A 1 108 ? -19.808 -4.728 47.184 1.00 83.00 108 LEU A C 1
ATOM 900 O O . LEU A 1 108 ? -18.646 -4.355 47.033 1.00 83.00 108 LEU A O 1
ATOM 904 N N . LYS A 1 109 ? -20.479 -5.394 46.235 1.00 81.00 109 LYS A N 1
ATOM 905 C CA . LYS A 1 109 ? -19.904 -5.718 44.918 1.00 81.00 109 LYS A CA 1
ATOM 906 C C . LYS A 1 109 ? -19.706 -4.455 44.085 1.00 81.00 109 LYS A C 1
ATOM 908 O O . LYS A 1 109 ? -18.621 -4.232 43.555 1.00 81.00 109 LYS A O 1
ATOM 913 N N . PHE A 1 110 ? -20.711 -3.580 44.056 1.00 79.94 110 PHE A N 1
ATOM 914 C CA . PHE A 1 110 ? -20.614 -2.291 43.374 1.00 79.94 110 PHE A CA 1
ATOM 915 C C . PHE A 1 110 ? -19.461 -1.434 43.926 1.00 79.94 110 PHE A C 1
ATOM 917 O O . PHE A 1 110 ? -18.645 -0.912 43.168 1.00 79.94 110 PHE A O 1
ATOM 924 N N . LYS A 1 111 ? -19.326 -1.348 45.257 1.00 83.38 111 LYS A N 1
ATOM 925 C CA . LYS A 1 111 ? -18.244 -0.610 45.926 1.00 83.38 111 LYS A CA 1
ATOM 926 C C . LYS A 1 111 ? -16.859 -1.135 45.539 1.00 83.38 111 LYS A C 1
ATOM 928 O O . LYS A 1 111 ? -15.944 -0.333 45.382 1.00 83.38 111 LYS A O 1
ATOM 933 N N 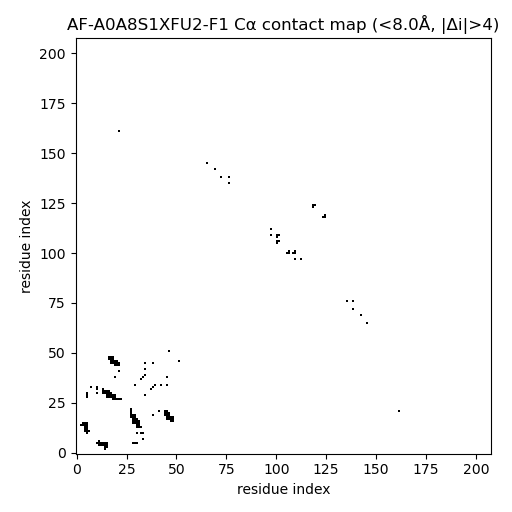. GLN A 1 112 ? -16.694 -2.446 45.358 1.00 82.50 112 GLN A N 1
ATOM 934 C CA . GLN A 1 112 ? -15.424 -3.034 44.908 1.00 82.50 112 GLN A CA 1
ATOM 935 C C . GLN A 1 112 ? -15.071 -2.644 43.464 1.00 82.50 112 GLN A C 1
ATOM 937 O O . GLN A 1 112 ? -13.894 -2.553 43.127 1.00 82.50 112 GLN A O 1
ATOM 942 N N . GLN A 1 113 ? -16.072 -2.358 42.629 1.00 83.44 113 GLN A N 1
ATOM 943 C CA . GLN A 1 113 ? -15.902 -1.987 41.221 1.00 83.44 113 GLN A CA 1
ATOM 944 C C . GLN A 1 113 ? -15.850 -0.464 40.989 1.00 83.44 113 GLN A C 1
ATOM 946 O O . GLN A 1 113 ? -15.628 -0.023 39.863 1.00 83.44 113 GLN A O 1
ATOM 951 N N . ILE A 1 114 ? -15.987 0.363 42.036 1.00 81.00 114 ILE A N 1
ATOM 952 C CA . ILE A 1 114 ? -16.030 1.833 41.920 1.00 81.00 114 ILE A CA 1
ATOM 953 C C . ILE A 1 114 ? -14.775 2.421 41.259 1.00 81.00 114 ILE A C 1
ATOM 955 O O . ILE A 1 114 ? -14.856 3.427 40.560 1.00 81.00 114 ILE A O 1
ATOM 959 N N . ASN A 1 115 ? -13.612 1.791 41.455 1.00 78.75 115 ASN A N 1
ATOM 960 C CA . ASN A 1 115 ? -12.362 2.231 40.838 1.00 78.75 115 ASN A CA 1
ATOM 961 C C . ASN A 1 115 ? -12.401 2.078 39.317 1.00 78.75 115 ASN A C 1
ATOM 963 O O . ASN A 1 115 ? -11.902 2.949 38.618 1.00 78.75 115 ASN A O 1
ATOM 967 N N . ILE A 1 116 ? -13.067 1.035 38.813 1.00 79.19 116 ILE A N 1
ATOM 968 C CA . ILE A 1 116 ? -13.266 0.841 37.378 1.00 79.19 116 ILE A CA 1
ATOM 969 C C . ILE A 1 116 ? -14.134 1.977 36.839 1.00 79.19 116 ILE A C 1
ATOM 971 O O . ILE A 1 116 ? -13.726 2.645 35.900 1.00 79.19 116 ILE A O 1
ATOM 975 N N . ILE A 1 117 ? -15.273 2.282 37.477 1.00 77.06 117 ILE A N 1
ATOM 976 C CA . ILE A 1 117 ? -16.123 3.419 37.074 1.00 77.06 117 ILE A CA 1
ATOM 977 C C . ILE A 1 117 ? -15.306 4.715 37.032 1.00 77.06 117 ILE A C 1
ATOM 979 O O . ILE A 1 117 ? -15.385 5.459 36.058 1.00 77.06 117 ILE A O 1
ATOM 983 N N . LYS A 1 118 ? -14.477 4.970 38.051 1.00 79.25 118 LYS A N 1
ATOM 984 C CA . LYS A 1 118 ? -13.606 6.151 38.074 1.00 79.25 118 LYS A CA 1
ATOM 985 C C . LYS A 1 118 ? -12.682 6.217 36.863 1.00 79.25 118 LYS A C 1
ATOM 987 O O . LYS A 1 118 ? -12.520 7.309 36.344 1.00 79.25 118 LYS A O 1
ATOM 992 N N . THR A 1 119 ? -12.135 5.101 36.383 1.00 73.88 119 THR A N 1
ATOM 993 C CA . THR A 1 119 ? -11.307 5.066 35.164 1.00 73.88 119 THR A CA 1
ATOM 994 C C . THR A 1 119 ? -12.100 5.409 33.899 1.00 73.88 119 THR A C 1
ATOM 996 O O . THR A 1 119 ? -11.570 6.042 32.995 1.00 73.88 119 THR A O 1
ATOM 999 N N . TYR A 1 120 ? -13.384 5.047 33.821 1.00 72.19 120 TYR A N 1
ATOM 1000 C CA . TYR A 1 120 ? -14.238 5.431 32.684 1.00 72.19 120 TYR A CA 1
ATOM 1001 C C . TYR A 1 120 ? -14.638 6.909 32.712 1.00 72.19 120 TYR A C 1
ATOM 1003 O O . TYR A 1 120 ? -14.859 7.501 31.661 1.00 72.19 120 TYR A O 1
ATOM 1011 N N . TYR A 1 121 ? -14.728 7.495 33.906 1.00 72.06 121 TYR A N 1
ATOM 1012 C CA . TYR A 1 121 ? -14.984 8.923 34.100 1.00 72.06 121 TYR A CA 1
ATOM 1013 C C . TYR A 1 121 ? -13.700 9.764 34.181 1.00 72.06 121 TYR A C 1
ATOM 1015 O O . TYR A 1 121 ? -13.777 10.994 34.194 1.00 72.06 121 TYR A O 1
ATOM 1023 N N . SER A 1 122 ? -12.522 9.138 34.251 1.00 68.81 122 SER A N 1
ATOM 1024 C CA . SER A 1 122 ? -11.241 9.836 34.239 1.00 68.81 122 SER A CA 1
ATOM 1025 C C . SER A 1 122 ? -10.824 10.132 32.800 1.00 68.81 122 SER A C 1
ATOM 1027 O O . SER A 1 122 ? -11.118 9.391 31.862 1.00 68.81 122 SER A O 1
ATOM 1029 N N . LYS A 1 123 ? -10.054 11.210 32.619 1.00 63.53 123 LYS A N 1
ATOM 1030 C CA . LYS A 1 123 ? -9.435 11.548 31.327 1.00 63.53 123 LYS A CA 1
ATOM 1031 C C . LYS A 1 123 ? -8.393 10.517 30.859 1.00 63.53 123 LYS A C 1
ATOM 1033 O O . LYS A 1 123 ? -7.801 10.688 29.801 1.00 63.53 123 LYS A O 1
ATOM 1038 N N . GLU A 1 124 ? -8.106 9.467 31.630 1.00 67.81 124 GLU A N 1
ATOM 1039 C CA . GLU A 1 124 ? -7.126 8.445 31.238 1.00 67.81 124 GLU A CA 1
ATOM 1040 C C . GLU A 1 124 ? -7.628 7.612 30.062 1.00 67.81 124 GLU A C 1
ATOM 1042 O O . GLU A 1 124 ? -6.874 7.359 29.126 1.00 67.81 124 GLU A O 1
ATOM 1047 N N . LYS A 1 125 ? -8.919 7.266 30.056 1.00 65.81 125 LYS A N 1
ATOM 1048 C CA . LYS A 1 125 ? -9.521 6.537 28.937 1.00 65.81 125 LYS A CA 1
ATOM 1049 C C . LYS A 1 125 ? -9.595 7.386 27.668 1.00 65.81 125 LYS A C 1
ATOM 1051 O O . LYS A 1 125 ? -9.410 6.879 26.566 1.00 65.81 125 LYS A O 1
ATOM 1056 N N . GLU A 1 126 ? -9.781 8.695 27.832 1.00 68.81 126 GLU A N 1
ATOM 1057 C CA . GLU A 1 126 ? -9.705 9.664 26.738 1.00 68.81 126 GLU A CA 1
ATOM 1058 C C . GLU A 1 126 ? -8.309 9.673 26.094 1.00 68.81 126 GLU A C 1
ATOM 1060 O O . GLU A 1 126 ? -8.209 9.631 24.871 1.00 68.81 126 GLU A O 1
ATOM 1065 N N . LYS A 1 127 ? -7.231 9.637 26.893 1.00 70.94 127 LYS A N 1
ATOM 1066 C CA . LYS A 1 127 ? -5.851 9.552 26.376 1.00 70.94 127 LYS A CA 1
ATOM 1067 C C . LYS A 1 127 ? -5.601 8.278 25.574 1.00 70.94 127 LYS A C 1
ATOM 1069 O O . LYS A 1 127 ? -4.934 8.323 24.546 1.00 70.94 127 LYS A O 1
ATOM 1074 N N . GLU A 1 128 ? -6.129 7.148 26.029 1.00 71.62 128 GLU A N 1
ATOM 1075 C CA . GLU A 1 128 ? -5.940 5.871 25.342 1.00 71.62 128 GLU A CA 1
ATOM 1076 C C . GLU A 1 128 ? -6.673 5.829 23.991 1.00 71.62 128 GLU A C 1
ATOM 1078 O O . GLU A 1 128 ? -6.101 5.410 22.986 1.00 71.62 128 GLU A O 1
ATOM 1083 N N . ILE A 1 129 ? -7.899 6.361 23.935 1.00 70.06 129 ILE A N 1
ATOM 1084 C CA . ILE A 1 129 ? -8.640 6.551 22.677 1.00 70.06 129 ILE A CA 1
ATOM 1085 C C . ILE A 1 129 ? -7.897 7.532 21.757 1.00 70.06 129 ILE A C 1
ATOM 1087 O O . ILE A 1 129 ? -7.784 7.290 20.556 1.00 70.06 129 ILE A O 1
ATOM 1091 N N . GLN A 1 130 ? -7.351 8.625 22.300 1.00 72.75 130 GLN A N 1
ATOM 1092 C CA . GLN A 1 130 ? -6.547 9.573 21.524 1.00 72.75 130 GLN A CA 1
ATOM 1093 C C . GLN A 1 130 ? -5.311 8.907 20.911 1.00 72.75 130 GLN A C 1
ATOM 1095 O O . GLN A 1 130 ? -5.016 9.161 19.745 1.00 72.75 130 GLN A O 1
ATOM 1100 N N . GLN A 1 131 ? -4.631 8.027 21.649 1.00 75.44 131 GLN A N 1
ATOM 1101 C CA . GLN A 1 131 ? -3.488 7.279 21.128 1.00 75.44 131 GLN A CA 1
ATOM 1102 C C . GLN A 1 131 ? -3.892 6.366 19.962 1.00 75.44 131 GLN A C 1
ATOM 1104 O O . GLN A 1 131 ? -3.251 6.386 18.915 1.00 75.44 131 GLN A O 1
ATOM 1109 N N . GLN A 1 132 ? -5.012 5.652 20.081 1.00 68.62 132 GLN A N 1
ATOM 1110 C CA . GLN A 1 132 ? -5.537 4.816 18.995 1.00 68.62 132 GLN A CA 1
ATOM 1111 C C . GLN A 1 132 ? -5.918 5.640 17.753 1.00 68.62 132 GLN A C 1
ATOM 1113 O O . GLN A 1 132 ? -5.641 5.234 16.626 1.00 68.62 132 GLN A O 1
ATOM 1118 N N . ILE A 1 133 ? -6.500 6.831 17.939 1.00 71.94 133 ILE A N 1
ATOM 1119 C CA . ILE A 1 133 ? -6.785 7.769 16.841 1.00 71.94 133 ILE A CA 1
ATOM 1120 C C . ILE A 1 133 ? -5.489 8.246 16.175 1.00 71.94 133 ILE A C 1
ATOM 1122 O O . ILE A 1 133 ? -5.444 8.379 14.952 1.00 71.94 133 ILE A O 1
ATOM 1126 N N . ILE A 1 134 ? -4.440 8.518 16.956 1.00 75.75 134 ILE A N 1
ATOM 1127 C CA . ILE A 1 134 ? -3.121 8.892 16.432 1.00 75.75 134 ILE A CA 1
ATOM 1128 C C . ILE A 1 134 ? -2.564 7.764 15.562 1.00 75.75 134 ILE A C 1
ATOM 1130 O O . ILE A 1 134 ? -2.107 8.032 14.453 1.00 75.75 134 ILE A O 1
ATOM 1134 N N . ASP A 1 135 ? -2.643 6.516 16.016 1.00 71.75 135 ASP A N 1
ATOM 1135 C CA . ASP A 1 135 ? -2.113 5.381 15.260 1.00 71.75 135 ASP A CA 1
ATOM 1136 C C . ASP A 1 135 ? -2.924 5.119 13.979 1.00 71.75 135 ASP A C 1
ATOM 1138 O O . ASP A 1 135 ? -2.338 4.930 12.914 1.00 71.75 135 ASP A O 1
ATOM 1142 N N . LEU A 1 136 ? -4.254 5.266 14.014 1.00 74.50 136 LEU A N 1
ATOM 1143 C CA . LEU A 1 136 ? -5.097 5.249 12.808 1.00 74.50 136 LEU A CA 1
ATOM 1144 C C . LEU A 1 136 ? -4.738 6.361 11.813 1.00 74.50 136 LEU A C 1
ATOM 1146 O O . LEU A 1 136 ? -4.681 6.117 10.607 1.00 74.50 136 LEU A O 1
ATOM 1150 N N . LYS A 1 137 ? -4.467 7.580 12.296 1.00 74.12 137 LYS A N 1
ATOM 1151 C CA . LYS A 1 137 ? -4.014 8.686 11.441 1.00 74.12 137 LYS A CA 1
ATOM 1152 C C . LYS A 1 137 ? -2.657 8.392 10.809 1.00 74.12 137 LYS A C 1
ATOM 1154 O O . LYS A 1 137 ? -2.484 8.689 9.634 1.00 74.12 137 LYS A O 1
ATOM 1159 N N . LYS A 1 138 ? -1.722 7.780 11.543 1.00 75.81 138 LYS A N 1
ATOM 1160 C CA . LYS A 1 138 ? -0.431 7.358 10.976 1.00 75.81 138 LYS A CA 1
ATOM 1161 C C . LYS A 1 138 ? -0.633 6.366 9.833 1.00 75.81 138 LYS A C 1
ATOM 1163 O O . LYS A 1 138 ? -0.094 6.596 8.758 1.00 75.81 138 LYS A O 1
ATOM 1168 N N . TYR A 1 139 ? -1.465 5.337 10.022 1.00 70.81 139 TYR A N 1
ATOM 1169 C CA . TYR A 1 139 ? -1.784 4.391 8.944 1.00 70.81 139 TYR A CA 1
ATOM 1170 C C . TYR A 1 139 ? -2.375 5.094 7.715 1.00 70.81 139 TYR A C 1
ATOM 1172 O O . TYR A 1 139 ? -1.976 4.800 6.590 1.00 70.81 139 TYR A O 1
ATOM 1180 N N . LEU A 1 140 ? -3.286 6.052 7.919 1.00 75.44 140 LEU A N 1
ATOM 1181 C CA . LEU A 1 140 ? -3.871 6.841 6.833 1.00 75.44 140 LEU A CA 1
ATOM 1182 C C . LEU A 1 140 ? -2.802 7.625 6.054 1.00 75.44 140 LEU A C 1
ATOM 1184 O O . LEU A 1 140 ? -2.806 7.603 4.825 1.00 75.44 140 LEU A O 1
ATOM 1188 N N . GLU A 1 141 ? -1.890 8.306 6.748 1.00 77.00 141 GLU A N 1
ATOM 1189 C CA . GLU A 1 141 ? -0.827 9.087 6.107 1.00 77.00 141 GLU A CA 1
ATOM 1190 C C . GLU A 1 141 ? 0.187 8.195 5.374 1.00 77.00 141 GLU A C 1
ATOM 1192 O O . GLU A 1 141 ? 0.594 8.535 4.266 1.00 77.00 141 GLU A O 1
ATOM 1197 N N . THR A 1 142 ? 0.521 7.014 5.908 1.00 72.81 142 THR A N 1
ATOM 1198 C CA . THR A 1 142 ? 1.352 6.026 5.196 1.00 72.81 142 THR A CA 1
ATOM 1199 C C . THR A 1 142 ? 0.677 5.524 3.918 1.00 72.81 142 THR A C 1
ATOM 1201 O O . THR A 1 142 ? 1.324 5.378 2.886 1.00 72.81 142 THR A O 1
ATOM 1204 N N . ILE A 1 143 ? -0.635 5.283 3.943 1.00 71.50 143 ILE A N 1
ATOM 1205 C CA . ILE A 1 143 ? -1.369 4.876 2.736 1.00 71.50 143 ILE A CA 1
ATOM 1206 C C . ILE A 1 143 ? -1.370 6.008 1.699 1.00 71.50 143 ILE A C 1
ATOM 1208 O O . ILE A 1 143 ? -1.148 5.753 0.515 1.00 71.50 143 ILE A O 1
ATOM 1212 N N . LYS A 1 144 ? -1.572 7.260 2.128 1.00 73.00 144 LYS A N 1
ATOM 1213 C CA . LYS A 1 144 ? -1.521 8.428 1.236 1.00 73.00 144 LYS A CA 1
ATOM 1214 C C . LYS A 1 144 ? -0.139 8.635 0.622 1.00 73.00 144 LYS A C 1
ATOM 1216 O O . LYS A 1 144 ? -0.061 8.954 -0.561 1.00 73.00 144 LYS A O 1
ATOM 1221 N N . SER A 1 145 ? 0.941 8.454 1.385 1.00 71.75 145 SER A N 1
ATOM 1222 C CA . SER A 1 145 ? 2.298 8.594 0.845 1.00 71.75 145 SER A CA 1
ATOM 1223 C C . SER A 1 145 ? 2.600 7.513 -0.192 1.00 71.75 145 SER A C 1
ATOM 1225 O O . SER A 1 145 ? 3.131 7.828 -1.253 1.00 71.75 145 SER A O 1
ATOM 1227 N N . LEU A 1 146 ? 2.164 6.270 0.038 1.00 64.88 146 LEU A N 1
ATOM 1228 C CA . LEU A 1 146 ? 2.269 5.196 -0.956 1.00 64.88 146 LEU A CA 1
ATOM 1229 C C . LEU A 1 146 ? 1.462 5.496 -2.233 1.00 64.88 146 LEU A C 1
ATOM 1231 O O . LEU A 1 146 ? 1.941 5.227 -3.334 1.00 64.88 146 LEU A O 1
ATOM 1235 N N . GLN A 1 147 ? 0.273 6.096 -2.111 1.00 65.25 147 GLN A N 1
ATOM 1236 C CA . GLN A 1 147 ? -0.514 6.549 -3.268 1.00 65.25 147 GLN A CA 1
ATOM 1237 C C . GLN A 1 147 ? 0.170 7.686 -4.036 1.00 65.25 147 GLN A C 1
ATOM 1239 O O . GLN A 1 147 ? 0.158 7.687 -5.265 1.00 65.25 147 GLN A O 1
ATOM 1244 N N . LEU A 1 148 ? 0.784 8.645 -3.338 1.00 65.75 148 LEU A N 1
ATOM 1245 C CA . LEU A 1 148 ? 1.530 9.736 -3.971 1.00 65.75 148 LEU A CA 1
ATOM 1246 C C . LEU A 1 148 ? 2.749 9.217 -4.736 1.00 65.75 148 LEU A C 1
ATOM 1248 O O . LEU A 1 148 ? 2.972 9.658 -5.856 1.00 65.75 148 LEU A O 1
ATOM 1252 N N . VAL A 1 149 ? 3.480 8.245 -4.188 1.00 59.25 149 VAL A N 1
ATOM 1253 C CA . VAL A 1 149 ? 4.613 7.610 -4.881 1.00 59.25 149 VAL A CA 1
ATOM 1254 C C . VAL A 1 149 ? 4.148 6.849 -6.131 1.00 59.25 149 VAL A C 1
ATOM 1256 O O . VAL A 1 149 ? 4.779 6.960 -7.181 1.00 59.25 149 VAL A O 1
ATOM 1259 N N . GLN A 1 150 ? 3.002 6.157 -6.075 1.00 54.81 150 GLN A N 1
ATOM 1260 C CA . GLN A 1 150 ? 2.387 5.563 -7.272 1.00 54.81 150 GLN A CA 1
ATOM 1261 C C . GLN A 1 150 ? 2.010 6.615 -8.324 1.00 54.81 150 GLN A C 1
ATOM 1263 O O . GLN A 1 150 ? 2.235 6.391 -9.510 1.00 54.81 150 GLN A O 1
ATOM 1268 N N . ASN A 1 151 ? 1.477 7.765 -7.909 1.00 51.31 151 ASN A N 1
ATOM 1269 C CA . ASN A 1 151 ? 1.053 8.823 -8.827 1.00 51.31 151 ASN A CA 1
ATOM 1270 C C . ASN A 1 151 ? 2.231 9.634 -9.392 1.00 51.31 151 ASN A C 1
ATOM 1272 O O . ASN A 1 151 ? 2.189 10.027 -10.551 1.00 51.31 151 ASN A O 1
ATOM 1276 N N . GLN A 1 152 ? 3.312 9.833 -8.636 1.00 49.41 152 GLN A N 1
ATOM 1277 C CA . GLN A 1 152 ? 4.524 10.507 -9.119 1.00 49.41 152 GLN A CA 1
ATOM 1278 C C . GLN A 1 152 ? 5.322 9.6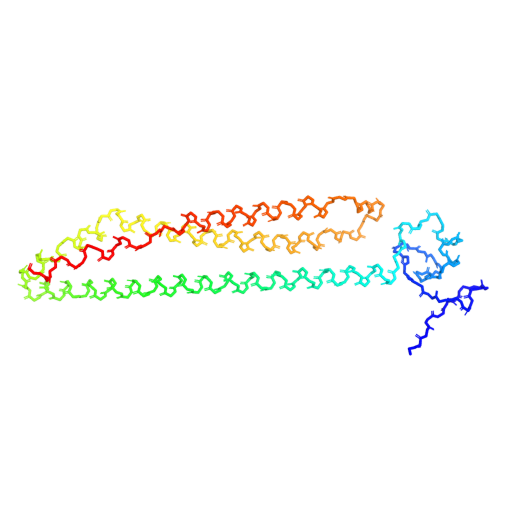43 -10.105 1.00 49.41 152 GLN A C 1
ATOM 1280 O O . GLN A 1 152 ? 5.941 10.183 -11.020 1.00 49.41 152 GLN A O 1
ATOM 1285 N N . GLY A 1 153 ? 5.232 8.311 -9.998 1.00 43.72 153 GLY A N 1
ATOM 1286 C CA . GLY A 1 153 ? 5.683 7.398 -11.055 1.00 43.72 153 GLY A CA 1
ATOM 1287 C C . GLY A 1 153 ? 4.858 7.492 -12.350 1.00 43.72 153 GLY A C 1
ATOM 1288 O O . GLY A 1 153 ? 5.333 7.079 -13.403 1.00 43.72 153 GLY A O 1
ATOM 1289 N N . ILE A 1 154 ? 3.645 8.059 -12.292 1.00 39.94 154 ILE A N 1
ATOM 1290 C CA . ILE A 1 154 ? 2.752 8.270 -13.444 1.00 39.94 154 ILE A CA 1
ATOM 1291 C C . ILE A 1 154 ? 2.891 9.703 -14.000 1.00 39.94 154 ILE A C 1
ATOM 1293 O O . ILE A 1 154 ? 2.873 9.889 -15.214 1.00 39.94 154 ILE A O 1
ATOM 1297 N N . GLU A 1 155 ? 3.098 10.718 -13.152 1.00 33.16 155 GLU A N 1
ATOM 1298 C CA . GLU A 1 155 ? 3.220 12.131 -13.562 1.00 33.16 155 GLU A CA 1
ATOM 1299 C C . GLU A 1 155 ? 4.582 12.507 -14.177 1.00 33.16 155 GLU A C 1
ATOM 1301 O O . GLU A 1 155 ? 4.682 13.540 -14.841 1.00 33.16 155 GLU A O 1
ATOM 1306 N N . GLN A 1 156 ? 5.619 11.668 -14.052 1.00 38.78 156 GLN A N 1
ATOM 1307 C CA . GLN A 1 156 ? 6.859 11.835 -14.831 1.00 38.78 156 GLN A CA 1
ATOM 1308 C C . GLN A 1 156 ? 6.765 11.313 -16.275 1.00 38.78 156 GLN A C 1
ATOM 1310 O O . GLN A 1 156 ? 7.732 11.409 -17.028 1.00 38.78 156 GLN A O 1
ATOM 1315 N N . VAL A 1 157 ? 5.591 10.847 -16.712 1.00 36.97 157 VAL A N 1
ATOM 1316 C CA . VAL A 1 157 ? 5.269 10.690 -18.135 1.00 36.97 157 VAL A CA 1
ATOM 1317 C C . VAL A 1 157 ? 4.394 11.870 -18.540 1.00 36.97 157 VAL A C 1
ATOM 1319 O O . VAL A 1 157 ? 3.189 11.744 -18.722 1.00 36.97 157 VAL A O 1
ATOM 1322 N N . ASN A 1 158 ? 4.994 13.056 -18.628 1.00 33.94 158 ASN A N 1
ATOM 1323 C CA . ASN A 1 158 ? 4.323 14.229 -19.172 1.00 33.94 158 ASN A CA 1
ATOM 1324 C C . ASN A 1 158 ? 4.503 14.190 -20.705 1.00 33.94 158 ASN A C 1
ATOM 1326 O O . ASN A 1 158 ? 5.604 14.463 -21.183 1.00 33.94 158 ASN A O 1
ATOM 1330 N N . PRO A 1 159 ? 3.480 13.841 -21.511 1.00 41.22 159 PRO A N 1
ATOM 1331 C CA . PRO A 1 159 ? 3.635 13.619 -22.956 1.00 41.22 159 PRO A CA 1
ATOM 1332 C C . PRO A 1 159 ? 3.864 14.911 -23.766 1.00 41.22 159 PRO A C 1
ATOM 1334 O O . PRO A 1 159 ? 3.880 14.870 -24.992 1.00 41.22 159 PRO A O 1
ATOM 1337 N N . GLY A 1 160 ? 3.996 16.066 -23.103 1.00 37.69 160 GLY A N 1
ATOM 1338 C CA . GLY A 1 160 ? 3.963 17.389 -23.731 1.00 37.69 160 GLY A CA 1
ATOM 1339 C C . GLY A 1 160 ? 5.280 18.168 -23.783 1.00 37.69 160 GLY A C 1
ATOM 1340 O O . GLY A 1 160 ? 5.263 19.277 -24.301 1.00 37.69 160 GLY A O 1
ATOM 1341 N N . ASN A 1 161 ? 6.396 17.652 -23.257 1.00 38.25 161 ASN A N 1
ATOM 1342 C CA . ASN A 1 161 ? 7.710 18.303 -23.379 1.00 38.25 161 ASN A CA 1
ATOM 1343 C C . ASN A 1 161 ? 8.825 17.245 -23.358 1.00 38.25 161 ASN A C 1
ATOM 1345 O O . ASN A 1 161 ? 9.292 16.842 -22.297 1.00 38.25 161 ASN A O 1
ATOM 1349 N N . VAL A 1 162 ? 9.213 16.781 -24.548 1.00 40.00 162 VAL A N 1
ATOM 1350 C CA . VAL A 1 162 ? 10.224 15.726 -24.772 1.00 40.00 162 VAL A CA 1
ATOM 1351 C C . VAL A 1 162 ? 11.649 16.297 -24.874 1.00 40.00 162 VAL A C 1
ATOM 1353 O O . VAL A 1 162 ? 12.620 15.551 -24.908 1.00 40.00 162 VAL A O 1
ATOM 1356 N N . ASP A 1 163 ? 11.828 17.616 -24.816 1.00 37.69 163 ASP A N 1
ATOM 1357 C CA . ASP A 1 163 ? 13.165 18.202 -24.898 1.00 37.69 163 ASP A CA 1
ATOM 1358 C C . ASP A 1 163 ? 13.855 18.200 -23.525 1.00 37.69 163 ASP A C 1
ATOM 1360 O O . ASP A 1 163 ? 13.705 19.125 -22.724 1.00 37.69 163 ASP A O 1
ATOM 1364 N N . LYS A 1 164 ? 14.677 17.161 -23.317 1.00 36.59 164 LYS A N 1
ATOM 1365 C CA . LYS A 1 164 ? 15.552 16.858 -22.162 1.00 36.59 164 LYS A CA 1
ATOM 1366 C C . LYS A 1 164 ? 14.925 15.977 -21.085 1.00 36.59 164 LYS A C 1
ATOM 1368 O O . LYS A 1 164 ? 14.768 16.374 -19.932 1.00 36.59 164 LYS A O 1
ATOM 1373 N N . ILE A 1 165 ? 14.762 14.702 -21.420 1.00 35.00 165 ILE A N 1
ATOM 1374 C CA . ILE A 1 165 ? 14.866 13.635 -20.425 1.00 35.00 165 ILE A CA 1
ATOM 1375 C C . ILE A 1 165 ? 16.342 13.560 -19.980 1.00 35.00 165 ILE A C 1
ATOM 1377 O O . ILE A 1 165 ? 17.166 12.843 -20.540 1.00 35.00 165 ILE A O 1
ATOM 1381 N N . GLN A 1 166 ? 16.715 14.361 -18.980 1.00 32.78 166 GLN A N 1
ATOM 1382 C CA . GLN A 1 166 ? 17.890 14.067 -18.163 1.00 32.78 166 GLN A CA 1
ATOM 1383 C C . GLN A 1 166 ? 17.460 13.045 -17.108 1.00 32.78 166 GLN A C 1
ATOM 1385 O O . GLN A 1 166 ? 17.038 13.417 -16.018 1.00 32.78 166 GLN A O 1
ATOM 1390 N N . ILE A 1 167 ? 17.589 11.750 -17.416 1.00 39.38 167 ILE A N 1
ATOM 1391 C CA . ILE A 1 167 ? 17.662 10.702 -16.383 1.00 39.38 167 ILE A CA 1
ATOM 1392 C C . ILE A 1 167 ? 19.045 10.833 -15.737 1.00 39.38 167 ILE A C 1
ATOM 1394 O O . ILE A 1 167 ? 19.957 10.055 -16.000 1.00 39.38 167 ILE A O 1
ATOM 1398 N N . LYS A 1 168 ? 19.253 11.897 -14.964 1.00 35.59 168 LYS A N 1
ATOM 1399 C CA . LYS A 1 168 ? 20.382 11.995 -14.046 1.00 35.59 168 LYS A CA 1
ATOM 1400 C C . LYS A 1 168 ? 19.831 11.946 -12.630 1.00 35.59 168 LYS A C 1
ATOM 1402 O O . LYS A 1 168 ? 19.011 12.772 -12.253 1.00 35.59 168 LYS A O 1
ATOM 1407 N N . GLU A 1 169 ? 20.280 10.932 -11.896 1.00 39.75 169 GLU A N 1
ATOM 1408 C CA . GLU A 1 169 ? 20.477 10.948 -10.438 1.00 39.75 169 GLU A CA 1
ATOM 1409 C C . GLU A 1 169 ? 19.232 11.022 -9.529 1.00 39.75 169 GLU A C 1
ATOM 1411 O O . GLU A 1 169 ? 19.360 10.834 -8.325 1.00 39.75 169 GLU A O 1
ATOM 1416 N N . ASN A 1 170 ? 18.012 11.142 -10.063 1.00 40.47 170 ASN A N 1
ATOM 1417 C CA . ASN A 1 170 ? 16.797 11.147 -9.230 1.00 40.47 170 ASN A CA 1
ATOM 1418 C C . ASN A 1 170 ? 16.402 9.777 -8.649 1.00 40.47 170 ASN A C 1
ATOM 1420 O O . ASN A 1 170 ? 15.633 9.741 -7.695 1.00 40.47 170 ASN A O 1
ATOM 1424 N N . ASN A 1 171 ? 16.889 8.651 -9.182 1.00 45.78 171 ASN A N 1
ATOM 1425 C CA . ASN A 1 171 ? 16.537 7.339 -8.619 1.00 45.78 171 ASN A CA 1
ATOM 1426 C C . ASN A 1 171 ? 17.235 7.080 -7.278 1.00 45.78 171 ASN A C 1
ATOM 1428 O O . ASN A 1 171 ? 16.598 6.546 -6.378 1.00 45.78 171 ASN A O 1
ATOM 1432 N N . GLU A 1 172 ? 18.488 7.512 -7.103 1.00 44.03 172 GLU A N 1
ATOM 1433 C CA . GLU A 1 172 ? 19.209 7.319 -5.839 1.00 44.03 172 GLU A CA 1
ATOM 1434 C C . GLU A 1 172 ? 18.714 8.269 -4.746 1.00 44.03 172 GLU A C 1
ATOM 1436 O O . GLU A 1 172 ? 18.533 7.829 -3.617 1.00 44.03 172 GLU A O 1
ATOM 1441 N N . GLU A 1 173 ? 18.430 9.540 -5.055 1.00 44.19 173 GLU A N 1
ATOM 1442 C CA . GLU A 1 173 ? 17.867 10.472 -4.065 1.00 44.19 173 GLU A CA 1
ATOM 1443 C C . GLU A 1 173 ? 16.446 10.077 -3.646 1.00 44.19 173 GLU A C 1
ATOM 1445 O O . GLU A 1 173 ? 16.097 10.193 -2.472 1.00 44.19 173 GLU A O 1
ATOM 1450 N N . ASN A 1 174 ? 15.638 9.558 -4.574 1.00 47.12 174 ASN A N 1
ATOM 1451 C CA . ASN A 1 174 ? 14.271 9.130 -4.290 1.00 47.12 174 ASN A CA 1
ATOM 1452 C C . ASN A 1 174 ? 14.256 7.764 -3.573 1.00 47.12 174 ASN A C 1
ATOM 1454 O O . ASN A 1 174 ? 13.489 7.589 -2.629 1.00 47.12 174 ASN A O 1
ATOM 1458 N N . GLU A 1 175 ? 15.159 6.830 -3.905 1.00 48.62 175 GLU A N 1
ATOM 1459 C CA . GLU A 1 175 ? 15.387 5.619 -3.100 1.00 48.62 175 GLU A CA 1
ATOM 1460 C C . GLU A 1 175 ? 15.945 5.948 -1.711 1.00 48.62 175 GLU A C 1
ATOM 1462 O O . GLU A 1 175 ? 15.492 5.362 -0.731 1.00 48.62 175 GLU A O 1
ATOM 1467 N N . GLN A 1 176 ? 16.884 6.891 -1.583 1.00 51.50 176 GLN A N 1
ATOM 1468 C CA . GLN A 1 176 ? 17.433 7.310 -0.291 1.00 51.50 176 GLN A CA 1
ATOM 1469 C C . GLN A 1 176 ? 16.381 8.024 0.558 1.00 51.50 176 GLN A C 1
ATOM 1471 O O . GLN A 1 176 ? 16.228 7.679 1.727 1.00 51.50 176 GLN A O 1
ATOM 1476 N N . GLN A 1 177 ? 15.598 8.948 -0.006 1.00 49.44 177 GLN A N 1
ATOM 1477 C CA . GLN A 1 177 ? 14.473 9.568 0.701 1.00 49.44 177 GLN A CA 1
ATOM 1478 C C . GLN A 1 177 ? 13.423 8.532 1.098 1.00 49.44 177 GLN A C 1
ATOM 1480 O O . GLN A 1 177 ? 12.946 8.559 2.230 1.00 49.44 177 GLN A O 1
ATOM 1485 N N . GLN A 1 178 ? 13.102 7.571 0.231 1.00 53.12 178 GLN A N 1
ATOM 1486 C CA . GLN A 1 178 ? 12.167 6.498 0.567 1.00 53.12 178 GLN A CA 1
ATOM 1487 C C . GLN A 1 178 ? 12.732 5.550 1.632 1.00 53.12 178 GLN A C 1
ATOM 1489 O O . GLN A 1 178 ? 11.998 5.155 2.537 1.00 53.12 178 GLN A O 1
ATOM 1494 N N . GLN A 1 179 ? 14.027 5.224 1.606 1.00 52.97 179 GLN A N 1
ATOM 1495 C CA . GLN A 1 179 ? 14.676 4.445 2.661 1.00 52.97 179 GLN A CA 1
ATOM 1496 C C . GLN A 1 179 ? 14.734 5.204 3.988 1.00 52.97 179 GLN A C 1
ATOM 1498 O O . GLN A 1 179 ? 14.527 4.580 5.026 1.00 52.97 179 GLN A O 1
ATOM 1503 N N . ILE A 1 180 ? 14.944 6.524 3.970 1.00 58.00 180 ILE A N 1
ATOM 1504 C CA . ILE A 1 180 ? 14.871 7.389 5.156 1.00 58.00 180 ILE A CA 1
ATOM 1505 C C . ILE A 1 180 ? 13.445 7.388 5.710 1.00 58.00 180 ILE A C 1
ATOM 1507 O O . ILE A 1 180 ? 13.269 7.106 6.888 1.00 58.00 180 ILE A O 1
ATOM 1511 N N . ILE A 1 181 ? 12.421 7.569 4.871 1.00 52.34 181 ILE A N 1
ATOM 1512 C CA . ILE A 1 181 ? 11.009 7.521 5.288 1.00 52.34 181 ILE A CA 1
ATOM 1513 C C . ILE A 1 181 ? 10.651 6.139 5.860 1.00 52.34 181 ILE A C 1
ATOM 1515 O O . ILE A 1 181 ? 9.965 6.045 6.876 1.00 52.34 181 ILE A O 1
ATOM 1519 N N . ILE A 1 182 ? 11.143 5.051 5.260 1.00 49.94 182 ILE A N 1
ATOM 1520 C CA . ILE A 1 182 ? 10.931 3.680 5.752 1.00 49.94 182 ILE A CA 1
ATOM 1521 C C . ILE A 1 182 ? 11.696 3.430 7.058 1.00 49.94 182 ILE A C 1
ATOM 1523 O O . ILE A 1 182 ? 11.185 2.739 7.941 1.00 49.94 182 ILE A O 1
ATOM 1527 N N . GLN A 1 183 ? 12.909 3.964 7.213 1.00 53.06 183 GLN A N 1
ATOM 1528 C CA . GLN A 1 183 ? 13.673 3.869 8.456 1.00 53.06 183 GLN A CA 1
ATOM 1529 C C . GLN A 1 183 ? 13.034 4.695 9.571 1.00 53.06 183 GLN A C 1
ATOM 1531 O O . GLN A 1 183 ? 12.895 4.184 10.678 1.00 53.06 183 GLN A O 1
ATOM 1536 N N . GLU A 1 184 ? 12.577 5.912 9.291 1.00 48.59 184 GLU A N 1
ATOM 1537 C CA . GLU A 1 184 ? 11.835 6.752 10.231 1.00 48.59 184 GLU A CA 1
ATOM 1538 C C . GLU A 1 184 ? 10.515 6.092 10.623 1.00 48.59 184 GLU A C 1
ATOM 1540 O O . GLU A 1 184 ? 10.209 5.999 11.810 1.00 48.59 184 GLU A O 1
ATOM 1545 N N . ALA A 1 185 ? 9.787 5.518 9.662 1.00 44.91 185 ALA A N 1
ATOM 1546 C CA . ALA A 1 185 ? 8.608 4.714 9.944 1.00 44.91 185 ALA A CA 1
ATOM 1547 C C . ALA A 1 185 ? 8.963 3.522 10.846 1.00 44.91 185 ALA A C 1
ATOM 1549 O O . ALA A 1 185 ? 8.324 3.342 11.875 1.00 44.91 185 ALA A O 1
ATOM 1550 N N . LYS A 1 186 ? 10.021 2.750 10.547 1.00 47.62 186 LYS A N 1
ATOM 1551 C CA . LYS A 1 186 ? 10.502 1.634 11.391 1.00 47.62 186 LYS A CA 1
ATOM 1552 C C . LYS A 1 186 ? 10.927 2.075 12.795 1.00 47.62 186 LYS A C 1
ATOM 1554 O O . LYS A 1 186 ? 10.658 1.359 13.757 1.00 47.62 186 LYS A O 1
ATOM 1559 N N . ILE A 1 187 ? 11.566 3.235 12.937 1.00 52.44 187 ILE A N 1
ATOM 1560 C CA . ILE A 1 187 ? 11.929 3.824 14.233 1.00 52.44 187 ILE A CA 1
ATOM 1561 C C . ILE A 1 187 ? 10.658 4.192 15.004 1.00 52.44 187 ILE A C 1
ATOM 1563 O O . ILE A 1 187 ? 10.537 3.827 16.171 1.00 52.44 187 ILE A O 1
ATOM 1567 N N . LEU A 1 188 ? 9.677 4.813 14.348 1.00 44.56 188 LEU A N 1
ATOM 1568 C CA . LEU A 1 188 ? 8.374 5.138 14.931 1.00 44.56 188 LEU A CA 1
ATOM 1569 C C . LEU A 1 188 ? 7.562 3.877 15.282 1.00 44.56 188 LEU A C 1
ATOM 1571 O O . LEU A 1 188 ? 6.882 3.863 16.306 1.00 44.56 188 LEU A O 1
ATOM 1575 N N . PHE A 1 189 ? 7.676 2.799 14.500 1.00 42.50 189 PHE A N 1
ATOM 1576 C CA . PHE A 1 189 ? 7.086 1.485 14.782 1.00 42.50 189 PHE A CA 1
ATOM 1577 C C . PHE A 1 189 ? 7.741 0.814 15.999 1.00 42.50 189 PHE A C 1
ATOM 1579 O O . PHE A 1 189 ? 7.045 0.281 16.860 1.00 42.50 189 PHE A O 1
ATOM 1586 N N . ASN A 1 190 ? 9.068 0.889 16.129 1.00 49.03 190 ASN A N 1
ATOM 1587 C CA . ASN A 1 190 ? 9.797 0.329 17.271 1.00 49.03 190 ASN A CA 1
ATOM 1588 C C . ASN A 1 190 ? 9.656 1.170 18.549 1.00 49.03 190 ASN A C 1
ATOM 1590 O O . ASN A 1 190 ? 9.682 0.618 19.644 1.00 49.03 190 ASN A O 1
ATOM 1594 N N . GLN A 1 191 ? 9.462 2.484 18.428 1.00 43.12 191 GLN A N 1
ATOM 1595 C CA . GLN A 1 191 ? 9.120 3.368 19.549 1.00 43.12 191 GLN A CA 1
ATOM 1596 C C . GLN A 1 191 ? 7.639 3.249 19.950 1.00 43.12 191 GLN A C 1
ATOM 1598 O O . GLN A 1 191 ? 7.300 3.459 21.112 1.00 43.12 191 GLN A O 1
ATOM 1603 N N . GLY A 1 192 ? 6.765 2.874 19.007 1.00 38.78 192 GLY A N 1
ATOM 1604 C CA . GLY A 1 192 ? 5.362 2.513 19.239 1.00 38.78 192 GLY A CA 1
ATOM 1605 C C . GLY A 1 192 ? 5.169 1.117 19.844 1.00 38.78 192 GLY A C 1
ATOM 1606 O O . GLY A 1 192 ? 4.148 0.872 20.483 1.00 38.78 192 GLY A O 1
ATOM 1607 N N . ASN A 1 193 ? 6.173 0.237 19.745 1.00 39.62 193 ASN A N 1
ATOM 1608 C CA . ASN A 1 193 ? 6.314 -0.950 20.590 1.00 39.62 193 ASN A CA 1
ATOM 1609 C C . ASN A 1 193 ? 6.675 -0.525 22.025 1.00 39.62 193 ASN A C 1
ATOM 1611 O O . ASN A 1 193 ? 7.753 -0.812 22.548 1.00 39.62 193 ASN A O 1
ATOM 1615 N N . ILE A 1 194 ? 5.753 0.168 22.696 1.00 38.41 194 ILE A N 1
ATOM 1616 C CA . ILE A 1 194 ? 5.789 0.281 24.149 1.00 38.41 194 ILE A CA 1
ATOM 1617 C C . ILE A 1 194 ? 5.638 -1.140 24.686 1.00 38.41 194 ILE A C 1
ATOM 1619 O O . ILE A 1 194 ? 4.618 -1.803 24.520 1.00 38.41 194 ILE A O 1
ATOM 1623 N N . ASN A 1 195 ? 6.724 -1.601 25.289 1.00 39.25 195 ASN A N 1
ATOM 1624 C CA . ASN A 1 195 ? 6.897 -2.867 25.970 1.00 39.25 195 ASN A CA 1
ATOM 1625 C C . ASN A 1 195 ? 5.714 -3.174 26.917 1.00 39.25 195 ASN A C 1
ATOM 1627 O O . ASN A 1 195 ? 5.658 -2.689 28.048 1.00 39.25 195 ASN A O 1
ATOM 1631 N N . TYR A 1 196 ? 4.767 -3.997 26.455 1.00 40.72 196 TYR A N 1
ATOM 1632 C CA . TYR A 1 196 ? 3.575 -4.405 27.212 1.00 40.72 196 TYR A CA 1
ATOM 1633 C C . TYR A 1 196 ? 3.850 -5.490 28.272 1.00 40.72 196 TYR A C 1
ATOM 1635 O O . TYR A 1 196 ? 2.918 -5.942 28.939 1.00 40.72 196 TYR A O 1
ATOM 1643 N N . GLN A 1 197 ? 5.109 -5.893 28.502 1.00 39.41 197 GLN A N 1
ATOM 1644 C CA . GLN A 1 197 ? 5.425 -6.939 29.487 1.00 39.41 197 GLN A CA 1
ATOM 1645 C C . GLN A 1 197 ? 5.143 -6.547 30.949 1.00 39.41 197 GLN A C 1
ATOM 1647 O O . GLN A 1 197 ? 5.104 -7.425 31.805 1.00 39.41 197 GLN A O 1
ATOM 1652 N N . ASN A 1 198 ? 4.857 -5.277 31.254 1.00 37.41 198 ASN A N 1
ATOM 1653 C CA . ASN A 1 198 ? 4.677 -4.829 32.640 1.00 37.41 198 ASN A CA 1
ATOM 1654 C C . ASN A 1 198 ? 3.231 -4.601 33.110 1.00 37.41 198 ASN A C 1
ATOM 1656 O O . ASN A 1 198 ? 3.042 -4.265 34.278 1.00 37.41 198 ASN A O 1
ATOM 1660 N N . PHE A 1 199 ? 2.199 -4.827 32.288 1.00 34.81 199 PHE A N 1
ATOM 1661 C CA . PHE A 1 199 ? 0.813 -4.605 32.744 1.00 34.81 199 PHE A CA 1
ATOM 1662 C C . PHE A 1 199 ? 0.141 -5.833 33.384 1.00 34.81 199 PHE A C 1
ATOM 1664 O O . PHE A 1 199 ? -0.819 -5.687 34.139 1.00 34.81 199 PHE A O 1
ATOM 1671 N N . HIS A 1 200 ? 0.679 -7.040 33.179 1.00 40.00 200 HIS A N 1
ATOM 1672 C CA . HIS A 1 200 ? 0.159 -8.252 33.829 1.00 40.00 200 HIS A CA 1
ATOM 1673 C C . HIS A 1 200 ? 0.584 -8.406 35.302 1.00 40.00 200 HIS A C 1
ATOM 1675 O O . HIS A 1 200 ? -0.039 -9.171 36.035 1.00 40.00 200 HIS A O 1
ATOM 1681 N N . LEU A 1 201 ? 1.562 -7.629 35.786 1.00 37.81 201 LEU A N 1
ATOM 1682 C CA . LEU A 1 201 ? 2.034 -7.707 37.178 1.00 37.81 201 LEU A CA 1
ATOM 1683 C C . LEU A 1 201 ? 1.131 -6.994 38.203 1.00 37.81 201 LEU A C 1
ATOM 1685 O O . LEU A 1 201 ? 1.365 -7.116 39.401 1.00 37.81 201 LEU A O 1
ATOM 1689 N N . LEU A 1 202 ? 0.073 -6.296 37.772 1.00 35.00 202 LEU A N 1
ATOM 1690 C CA . LEU A 1 202 ? -0.874 -5.630 38.681 1.00 35.00 202 LEU A CA 1
ATOM 1691 C C . LEU A 1 202 ? -2.175 -6.413 38.928 1.00 35.00 202 LEU A C 1
ATOM 1693 O O . LEU A 1 202 ? -3.005 -5.961 39.716 1.00 35.00 202 LEU A O 1
ATOM 1697 N N . ILE A 1 203 ? -2.351 -7.591 38.314 1.00 37.94 203 ILE A N 1
ATOM 1698 C CA . ILE A 1 203 ? -3.559 -8.421 38.500 1.00 37.94 203 ILE A CA 1
ATOM 1699 C C . ILE A 1 203 ? -3.286 -9.716 39.293 1.00 37.94 203 ILE A C 1
ATOM 1701 O O . ILE A 1 203 ? -4.208 -10.228 39.923 1.00 37.94 203 ILE A O 1
ATOM 1705 N N . ASP A 1 204 ? -2.035 -10.174 39.424 1.00 35.34 204 ASP A N 1
ATOM 1706 C CA . ASP A 1 204 ? -1.695 -11.394 40.191 1.00 35.34 204 ASP A CA 1
ATOM 1707 C C . ASP A 1 204 ? -1.320 -11.165 41.671 1.00 35.34 204 ASP A C 1
ATOM 1709 O O . ASP A 1 204 ? -0.684 -11.987 42.330 1.00 35.34 204 ASP A O 1
ATOM 1713 N N . GLY A 1 205 ? -1.808 -10.074 42.261 1.00 35.41 205 GLY A N 1
ATOM 1714 C CA . GLY A 1 205 ? -1.684 -9.789 43.693 1.00 35.41 205 GLY A CA 1
ATOM 1715 C C . GLY A 1 205 ? -2.68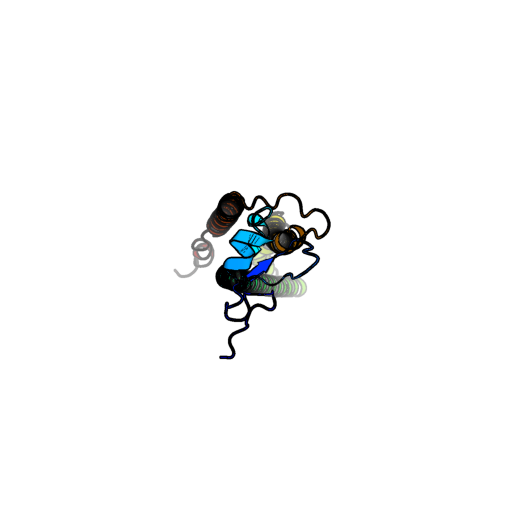0 -10.527 44.600 1.00 35.41 205 GLY A C 1
ATOM 1716 O O . GLY A 1 205 ? -3.054 -9.963 45.626 1.00 35.41 205 GLY A O 1
ATOM 1717 N N . ARG A 1 206 ? -3.166 -11.731 44.246 1.00 39.38 206 ARG A N 1
ATOM 1718 C CA . ARG A 1 206 ? -3.980 -12.590 45.142 1.00 39.38 206 ARG A CA 1
ATOM 1719 C C . ARG A 1 206 ? -3.827 -14.090 44.872 1.00 39.38 206 ARG A C 1
ATOM 1721 O O . ARG A 1 206 ? -4.809 -14.768 44.590 1.00 39.38 206 ARG A O 1
ATOM 1728 N N . LYS A 1 207 ? -2.623 -14.629 45.067 1.00 41.66 207 LYS A N 1
ATOM 1729 C CA . LYS A 1 207 ? -2.442 -15.969 45.660 1.00 41.66 207 LYS A CA 1
ATOM 1730 C C . LYS A 1 207 ? -1.150 -16.021 46.478 1.00 41.66 207 LYS A C 1
ATOM 1732 O O . LYS A 1 207 ? -0.143 -16.541 46.007 1.00 41.66 207 LYS A O 1
ATOM 1737 N N . ARG A 1 208 ? -1.209 -15.497 47.701 1.00 38.38 208 ARG A N 1
ATOM 1738 C CA . ARG A 1 208 ? -0.746 -16.110 48.960 1.00 38.38 208 ARG A CA 1
ATOM 1739 C C . ARG A 1 208 ? -1.072 -15.173 50.114 1.00 38.38 208 ARG A C 1
ATOM 1741 O O . ARG A 1 208 ? -0.886 -13.953 49.931 1.00 38.38 208 ARG A O 1
#

Nearest PDB structures (foldseek):
  6z6f-assembly1_C  TM=2.772E-01  e=9.402E+00  Saccharomyces cerevisiae S288C

Solvent-accessible surface area (backbone atoms only — not comparable to full-atom values): 12129 Å² total; per-residue (Å²): 131,89,79,59,55,29,86,51,92,94,36,61,86,36,53,51,49,30,37,41,76,52,93,49,93,86,56,41,64,30,21,73,69,41,42,72,59,81,32,54,92,50,48,91,44,46,49,38,50,70,57,52,50,49,52,52,50,50,53,51,51,52,53,52,52,52,53,51,52,52,54,51,52,52,51,53,51,50,52,51,52,51,52,51,50,54,49,53,53,52,50,52,52,52,53,51,50,48,49,51,30,52,78,71,63,38,57,71,64,34,60,72,45,46,66,59,54,48,44,72,74,34,71,63,50,55,52,54,53,50,50,53,53,49,53,52,49,50,55,52,51,55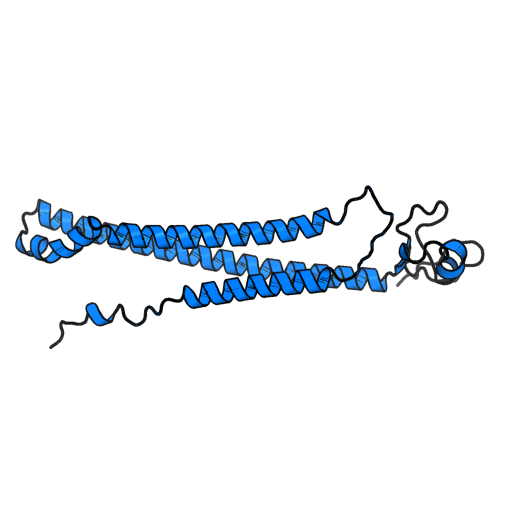,52,52,50,54,51,48,55,59,47,53,70,51,63,75,65,57,94,85,70,81,88,74,83,71,91,64,73,59,67,59,56,51,50,48,53,49,49,49,53,51,47,51,48,50,49,52,52,58,67,64,57,67,78,69,84,70,69,66,75,77,73,69,84,79,87,130

Radius of gyration: 31.62 Å; Cα contacts (8 Å, |Δi|>4): 92; chains: 1; bounding box: 55×35×97 Å

Secondary structure (DSSP, 8-state):
-PPPBP-STT-TTSBP-EEE-S--SS-SEE-HHHHHTTTTTSGGGEEEHHHHHHHHHHHHHHHHHHHHHHHHHHHHHHHHHHHHHHHHHHHHHHHHHHHHHHHTT-HHHHHHHHHHHHHHHSHHHHHHHHHHHHHHHHHHHHHHHHHHHHHHHHHT--TT--TT----SHHHHHHHHHHHHHHHHHHHHHHH---GGGSGGGT-----

Sequence (208 aa):
MEIFKCRYLNHENEEIIGFCLNDCKNATQYCYQCLTGIHSDHENDCIRFVTMSQYIQEYIQINNNYSMQIKEIVNQLKNCLEQLQTKMDQDIAILKNINYSFVNKEYLKFKQQINIIKTYYSKEKEKEIQQQIIDLKKYLETIKSLQLVQNQGIEQVNPGNVDKIQIKENNEENEQQQQIIIQEAKILFNQGNINYQNFHLLIDGRKR

Organism: Paramecium octaurelia (NCBI:txid43137)

Foldseek 3Di:
DDFDFDPDPPRRPFGFFWAQQDPQVPGRTDGPVCLVPVCVVPNVSTDGPVRVVVVVVVVVVVVVVLVVVVVVLVVVVVVLVVVVVVVVVVLVVLVVVLVVCVVVVVVVVNVVCVVVVVCVVDCVVVVVVVVSVVVVVVSVVVVVVSVVVVVVVVVVPPVPDPPDPPPPDPVVVVVVVVVVVVVVVVVVVVVVPPPPPPPVVVPPPDDD